Protein AF-A0A6C0IEP2-F1 (afdb_monomer)

Mean predicted aligned error: 17.41 Å

Secondary structure (DSSP, 8-state):
--TT---EEEEEEEETT--HHHHHHHHHHTTSEEEEEEEEEETTPPSSS-----SSEEEEEEEEEEE-SSHHHHHHHIIIIIS---EEE-SSSSS--EEEEE-SSPPPPP-S-HHHHHHHHHHHHHHHHHHHHHHHHHHHHHHHHHHHHHHHHHHHS-TTT-HHHHHHHHHHHH---S----TT--S--TTSSSPPPPHHHHHHHHHHHHHHHHHHHHHHHHHHHHHHHHTTTTTS-SS-------SSSHHHHHHHHHHHHHSSSS------------------------------------PPPGGGSS---

Organism: NCBI:txid1070528

Sequence (313 aa):
MNSNQQISFYIPRMSGKYDKKQVKAIFKHLNIGKVKRVDFTPINKKPGFIEIYDTQNKSAFVHMELLYPNDLTERIFQIVFLQTSGYKIYPENNNIYWLLLKNTYPIQDTLMNKHQIVENCRYLESVVQQQADTIKNLEEKVLGIQSVVYQLVGGLFCPNTQVGSYQVNSNVLFRTEPLLQIKNIPLNTSKWETSPTTRQGDSNENRINSLEFQMKSATKLLSVLSDLMGEKLEAEEDNYSVDLQSISDTEAEYLLEQDHYQNQYYNQDNETTYSSRTHSSMPSLIENYDEADSNSDSSLERRRISSELCGNE

Foldseek 3Di:
DPPPDWFKWKFQKDFLPDDFVLVQVLCVVVQFAGWPGKDKAAHPDDPDDDDDGPSGIIMIMTTGPDTGPDPVNVVCCCQAPVVQHWDWDDSDPPPDTTTIHGDPDDDDDDPDDPVRVVVVVVVVVVVVVVVVVVVVVVVVVVVVVLVVVLVVLPQQADCVQAVPVSVVVNCVVPVPDDDPPPVPDPPNNVCNPPGGQGPVRVVVVVVVVVVVVVVVVVVVVVVVVVVVVVVVVVVPPDDDDDDPDPPPPVVVVVVVVVVVVVPPPPDDDDDDDDDDDDDDDDDDDDDDDDDDDDDDDDDDDDDDDPVVPDDDD

Nearest PDB structures (foldseek):
  6hfw-assembly2_B  TM=3.785E-01  e=6.611E+00  Mycobacterium tuberculosis H37Rv
  4fdn-assembly1_A  TM=3.726E-01  e=7.032E+00  Mycobacterium tuberculosis

Radius of gyration: 44.56 Å; Cα contacts (8 Å, |Δi|>4): 221; chains: 1; bounding box: 106×52×122 Å

pLDDT: mean 74.35, std 21.29, range [34.47, 98.5]

Solvent-accessible surface area (backbone atoms only — not comparable to full-atom values): 19766 Å² total; per-residue (Å²): 127,80,92,78,72,81,52,39,36,27,28,74,58,38,59,46,85,63,48,68,66,53,55,39,48,41,36,44,72,72,52,38,26,48,57,68,48,66,49,77,43,70,63,93,65,73,92,84,80,87,90,80,75,67,67,62,42,24,20,39,38,40,32,44,70,45,72,39,98,44,72,66,31,50,51,47,45,46,40,17,69,73,65,68,34,74,43,78,44,62,84,50,98,76,87,50,62,38,48,38,29,58,44,89,76,73,79,73,85,74,90,64,52,74,66,58,51,51,51,52,48,53,51,51,52,50,51,53,49,53,50,50,55,49,51,51,53,51,52,52,50,50,52,52,50,52,51,53,50,49,52,50,53,58,50,39,32,27,74,90,56,28,47,65,64,47,50,53,53,48,37,71,74,66,63,60,75,87,70,78,74,71,85,77,67,75,88,69,59,88,51,63,86,50,77,80,42,28,56,65,46,53,54,46,50,54,49,49,54,51,50,52,52,52,48,55,51,49,52,53,52,50,52,56,52,48,54,63,52,51,70,62,48,78,79,63,79,77,89,79,93,73,91,87,82,78,78,74,64,68,64,60,57,63,60,57,59,59,61,59,66,71,67,69,81,80,78,80,89,72,88,80,92,75,91,76,93,75,90,77,91,72,85,79,89,76,88,80,85,89,88,84,89,81,91,82,84,91,80,91,80,84,80,83,64,84,81,79,75,69,79,86,129

Structure (mmCIF, N/CA/C/O backbone):
data_AF-A0A6C0IEP2-F1
#
_entry.id   AF-A0A6C0IEP2-F1
#
loop_
_atom_site.group_PDB
_atom_site.id
_atom_site.type_symbol
_atom_site.label_atom_id
_atom_site.label_alt_id
_atom_site.label_comp_id
_atom_site.label_asym_id
_atom_site.label_entity_id
_atom_site.label_seq_id
_atom_site.pdbx_PDB_ins_code
_atom_site.Cartn_x
_atom_site.Cartn_y
_atom_site.Cartn_z
_atom_site.occupancy
_atom_site.B_iso_or_equiv
_atom_site.auth_seq_id
_atom_site.auth_comp_id
_atom_site.auth_asym_id
_atom_site.auth_atom_id
_atom_site.pdbx_PDB_model_num
ATOM 1 N N . MET A 1 1 ? -9.795 20.238 24.352 1.00 48.97 1 MET A N 1
ATOM 2 C CA . MET A 1 1 ? -9.430 19.171 23.394 1.00 48.97 1 MET A CA 1
ATOM 3 C C . MET A 1 1 ? -10.260 19.376 22.139 1.00 48.97 1 MET A C 1
ATOM 5 O O . MET A 1 1 ? -11.461 19.557 22.284 1.00 48.97 1 MET A O 1
ATOM 9 N N . ASN A 1 2 ? -9.647 19.421 20.950 1.00 43.81 2 ASN A N 1
ATOM 10 C CA . ASN A 1 2 ? -10.389 19.560 19.691 1.00 43.81 2 ASN A CA 1
ATOM 11 C C . ASN A 1 2 ? -11.402 18.415 19.570 1.00 43.81 2 ASN A C 1
ATOM 13 O O . ASN A 1 2 ? -11.023 17.246 19.546 1.00 43.81 2 ASN A O 1
ATOM 17 N N . SER A 1 3 ? -12.683 18.760 19.508 1.00 56.12 3 SER A N 1
ATOM 18 C CA . SER A 1 3 ? -13.839 17.861 19.632 1.00 56.12 3 SER A CA 1
ATOM 19 C C . SER A 1 3 ? -13.986 16.828 18.505 1.00 56.12 3 SER A C 1
ATOM 21 O O . SER A 1 3 ? -14.890 16.002 18.563 1.00 56.12 3 SER A O 1
ATOM 23 N N . ASN A 1 4 ? -13.098 16.834 17.506 1.00 63.28 4 ASN A N 1
ATOM 24 C CA . ASN A 1 4 ? -13.234 16.022 16.294 1.00 63.28 4 ASN A CA 1
ATOM 25 C C . ASN A 1 4 ? -12.180 14.919 16.133 1.00 63.28 4 ASN A C 1
ATOM 27 O O . ASN A 1 4 ? -12.202 14.209 15.127 1.00 63.28 4 ASN A O 1
ATOM 31 N N . GLN A 1 5 ? -11.254 14.735 17.079 1.00 79.31 5 GLN A N 1
ATOM 32 C CA . GLN A 1 5 ? -10.278 13.654 16.945 1.00 79.31 5 GLN A CA 1
ATOM 33 C C . GLN A 1 5 ? -10.903 12.318 17.360 1.00 79.31 5 GLN A C 1
ATOM 35 O O . GLN A 1 5 ? -11.128 12.057 18.540 1.00 79.31 5 GLN A O 1
ATOM 40 N N . GLN A 1 6 ? -11.183 11.458 16.378 1.00 89.81 6 GLN A N 1
ATOM 41 C CA . GLN A 1 6 ? -11.666 10.104 16.637 1.00 89.81 6 GLN A CA 1
ATOM 42 C C . GLN A 1 6 ? -10.608 9.301 17.399 1.00 89.81 6 GLN A C 1
ATOM 44 O O . GLN A 1 6 ? -9.506 9.056 16.907 1.00 89.81 6 GLN A O 1
ATOM 49 N N . ILE A 1 7 ? -10.961 8.871 18.606 1.00 95.75 7 ILE A N 1
ATOM 50 C CA . ILE A 1 7 ? -10.096 8.058 19.457 1.00 95.75 7 ILE A CA 1
ATOM 51 C C . ILE A 1 7 ? -10.219 6.604 19.010 1.00 95.75 7 ILE A C 1
ATOM 53 O O . ILE A 1 7 ? -11.302 6.014 19.036 1.00 95.75 7 ILE A O 1
ATOM 57 N N . SER A 1 8 ? -9.099 6.012 18.600 1.00 97.50 8 SER A N 1
ATOM 58 C CA . SER A 1 8 ? -9.052 4.616 18.179 1.00 97.50 8 SER A CA 1
ATOM 59 C C . SER A 1 8 ? -7.807 3.913 18.708 1.00 97.50 8 SER A C 1
ATOM 61 O O . SER A 1 8 ? -6.695 4.443 18.644 1.00 97.50 8 SER A O 1
ATOM 63 N N . PHE A 1 9 ? -8.018 2.706 19.228 1.00 98.12 9 PHE A N 1
ATOM 64 C CA . PHE A 1 9 ? -6.974 1.813 19.709 1.00 98.12 9 PHE A CA 1
ATOM 65 C C . PHE A 1 9 ? -6.707 0.704 18.694 1.00 98.12 9 PHE A C 1
ATOM 67 O O . PHE A 1 9 ? -7.633 0.180 18.076 1.00 98.12 9 PHE A O 1
ATOM 74 N N . TYR A 1 10 ? -5.448 0.307 18.572 1.00 98.06 10 TYR A N 1
ATOM 75 C CA . TYR A 1 10 ? -5.011 -0.880 17.853 1.00 98.06 10 TYR A CA 1
ATOM 76 C C . TYR A 1 10 ? -4.568 -1.950 18.854 1.00 98.06 10 TYR A C 1
ATOM 78 O O . TYR A 1 10 ? -3.786 -1.671 19.762 1.00 98.06 10 TYR A O 1
ATOM 86 N N . ILE A 1 11 ? -5.075 -3.169 18.689 1.00 98.12 11 ILE A N 1
ATOM 87 C CA . ILE A 1 11 ? -4.713 -4.352 19.469 1.00 98.12 11 ILE A CA 1
ATOM 88 C C . ILE A 1 11 ? -4.029 -5.327 18.507 1.00 98.12 11 ILE A C 1
ATOM 90 O O . ILE A 1 11 ? -4.723 -5.974 17.718 1.00 98.12 11 ILE A O 1
ATOM 94 N N . PRO A 1 12 ? -2.689 -5.453 18.545 1.00 96.56 12 PRO A N 1
ATOM 95 C CA . PRO A 1 12 ? -1.949 -6.242 17.559 1.00 96.56 12 PRO A CA 1
ATOM 96 C C . PRO A 1 12 ? -2.275 -7.730 17.578 1.00 96.56 12 PRO A C 1
ATOM 98 O O . PRO A 1 12 ? -2.243 -8.386 16.543 1.00 96.56 12 PRO A O 1
ATOM 101 N N . ARG A 1 13 ? -2.550 -8.280 18.763 1.00 95.75 13 ARG A N 1
ATOM 102 C CA . ARG A 1 13 ? -2.782 -9.709 18.936 1.00 95.75 13 ARG A CA 1
ATOM 103 C C . ARG A 1 13 ? -3.878 -9.955 19.950 1.00 95.75 13 ARG A C 1
ATOM 105 O O . ARG A 1 13 ? -3.787 -9.536 21.099 1.00 95.75 13 ARG A O 1
ATOM 112 N N . MET A 1 14 ? -4.900 -10.662 19.501 1.00 95.56 14 MET A N 1
ATOM 113 C CA . MET A 1 14 ? -6.060 -11.045 20.278 1.00 95.56 14 MET A CA 1
ATOM 114 C C . MET A 1 14 ? -6.498 -12.446 19.846 1.00 95.56 14 MET A C 1
ATOM 116 O O . MET A 1 14 ? -6.375 -12.807 18.675 1.00 95.56 14 MET A O 1
ATOM 120 N N . SER A 1 15 ? -7.018 -13.241 20.781 1.00 94.94 15 SER A N 1
ATOM 121 C CA . SER A 1 15 ? -7.547 -14.565 20.448 1.00 94.94 15 SER A CA 1
ATOM 122 C C . SER A 1 15 ? -8.716 -14.462 19.463 1.00 94.94 15 SER A C 1
ATOM 124 O O . SER A 1 15 ? -9.584 -13.592 19.585 1.00 94.94 15 SER A O 1
ATOM 126 N N . GLY A 1 16 ? -8.781 -15.399 18.519 1.00 94.44 16 GLY A N 1
ATOM 127 C CA . GLY A 1 16 ? -9.883 -15.537 17.571 1.00 94.44 16 GLY A CA 1
ATOM 128 C C . GLY A 1 16 ? -11.248 -15.726 18.239 1.00 94.44 16 GLY A C 1
ATOM 129 O O . GLY A 1 16 ? -12.257 -15.349 17.641 1.00 94.44 16 GLY A O 1
ATOM 130 N N . LYS A 1 17 ? -11.263 -16.198 19.496 1.00 95.12 17 LYS A N 1
ATOM 131 C CA . LYS A 1 17 ? -12.462 -16.423 20.318 1.00 95.12 17 LYS A CA 1
ATOM 132 C C . LYS A 1 17 ? -13.256 -15.151 20.629 1.00 95.12 17 LYS A C 1
ATOM 134 O O . LYS A 1 17 ? -14.459 -15.251 20.831 1.00 95.12 17 LYS A O 1
ATOM 139 N N . TYR A 1 18 ? -12.611 -13.981 20.658 1.00 96.50 18 TYR A N 1
ATOM 140 C CA . TYR A 1 18 ? -13.280 -12.733 21.030 1.00 96.50 18 TYR A CA 1
ATOM 141 C C . TYR A 1 18 ? -14.120 -12.169 19.887 1.00 96.50 18 TYR A C 1
ATOM 143 O O . TYR A 1 18 ? -13.585 -11.813 18.837 1.00 96.50 18 TYR A O 1
ATOM 151 N N . ASP A 1 19 ? -15.427 -12.037 20.075 1.00 97.19 19 ASP A N 1
ATOM 152 C CA . ASP A 1 19 ? -16.304 -11.369 19.118 1.00 97.19 19 ASP A CA 1
ATOM 153 C C . ASP A 1 19 ? -16.377 -9.846 19.357 1.00 97.19 19 ASP A C 1
ATOM 155 O O . ASP A 1 19 ? -15.829 -9.291 20.316 1.00 97.19 19 ASP A O 1
ATOM 159 N N . LYS A 1 20 ? -17.061 -9.127 18.457 1.00 98.06 20 LYS A N 1
ATOM 160 C CA . LYS A 1 20 ? -17.213 -7.669 18.586 1.00 98.06 20 LYS A CA 1
ATOM 161 C C . LYS A 1 20 ? -17.961 -7.292 19.871 1.00 98.06 20 LYS A C 1
ATOM 163 O O . LYS A 1 20 ? -17.666 -6.250 20.447 1.00 98.06 20 LYS A O 1
ATOM 168 N N . LYS A 1 21 ? -18.932 -8.098 20.316 1.00 98.19 21 LYS A N 1
ATOM 169 C CA . LYS A 1 21 ? -19.766 -7.801 21.493 1.00 98.19 21 LYS A CA 1
ATOM 170 C C . LYS A 1 21 ? -18.959 -7.931 22.784 1.00 98.19 21 LYS A C 1
ATOM 172 O O . LYS A 1 21 ? -19.062 -7.060 23.642 1.00 98.19 21 LYS A O 1
ATOM 177 N N . GLN A 1 22 ? -18.118 -8.953 22.884 1.00 97.88 22 GLN A N 1
ATOM 178 C CA . GLN A 1 22 ? -17.223 -9.209 24.006 1.00 97.88 22 GLN A CA 1
ATOM 179 C C . GLN A 1 22 ? -16.188 -8.099 24.151 1.00 97.88 22 GLN A C 1
ATOM 181 O O . GLN A 1 22 ? -16.041 -7.566 25.245 1.00 97.88 22 GLN A O 1
ATOM 186 N N . VAL A 1 23 ? -15.542 -7.666 23.060 1.00 98.12 23 VAL A N 1
ATOM 187 C CA . VAL A 1 23 ? -14.603 -6.527 23.113 1.00 98.12 23 VAL A CA 1
ATOM 188 C C . VAL A 1 23 ? -15.305 -5.269 23.639 1.00 98.12 23 VAL A C 1
ATOM 190 O O . VAL A 1 23 ? -14.790 -4.607 24.537 1.00 98.12 23 VAL A O 1
ATOM 193 N N . LYS A 1 24 ? -16.519 -4.966 23.154 1.00 98.50 24 LYS A N 1
ATOM 194 C CA . LYS A 1 24 ? -17.321 -3.842 23.670 1.00 98.50 24 LYS A CA 1
ATOM 195 C C . LYS A 1 24 ? -17.648 -3.996 25.160 1.00 98.50 24 LYS A C 1
ATOM 197 O O . LYS A 1 24 ? -17.550 -3.024 25.906 1.00 98.50 24 LYS A O 1
ATOM 202 N N . ALA A 1 25 ? -18.039 -5.197 25.587 1.00 98.19 25 ALA A N 1
ATOM 203 C CA . ALA A 1 25 ? -18.371 -5.490 26.977 1.00 98.19 25 ALA A CA 1
ATOM 204 C C . ALA A 1 25 ? -17.152 -5.343 27.899 1.00 98.19 25 ALA A C 1
ATOM 206 O O . ALA A 1 25 ? -17.283 -4.752 28.964 1.00 98.19 25 ALA A O 1
ATOM 207 N N . ILE A 1 26 ? -15.973 -5.793 27.464 1.00 97.94 26 ILE A N 1
ATOM 208 C CA . ILE A 1 26 ? -14.712 -5.687 28.210 1.00 97.94 26 ILE A CA 1
ATOM 209 C C . ILE A 1 26 ? -14.310 -4.223 28.400 1.00 97.94 26 ILE A C 1
ATOM 211 O O . ILE A 1 26 ? -14.064 -3.805 29.526 1.00 97.94 26 ILE A O 1
ATOM 215 N N . PHE A 1 27 ? -14.312 -3.410 27.337 1.00 98.38 27 PHE A N 1
ATOM 216 C CA . PHE A 1 27 ? -13.995 -1.977 27.453 1.00 98.38 27 PHE A CA 1
ATOM 217 C C . PHE A 1 27 ? -14.969 -1.234 28.378 1.00 98.38 27 PHE A C 1
ATOM 219 O O . PHE A 1 27 ? -14.554 -0.344 29.122 1.00 98.38 27 PHE A O 1
ATOM 226 N N . LYS A 1 28 ? -16.252 -1.621 28.361 1.00 98.06 28 LYS A N 1
ATOM 227 C CA . LYS A 1 28 ? -17.262 -1.084 29.277 1.00 98.06 28 LYS A CA 1
ATOM 228 C C . LYS A 1 28 ? -17.029 -1.549 30.719 1.00 98.06 28 LYS A C 1
ATOM 230 O O . LYS A 1 28 ? -17.100 -0.730 31.623 1.00 98.06 28 LYS A O 1
ATOM 235 N N . HIS A 1 29 ? -16.748 -2.835 30.932 1.00 97.69 29 HIS A N 1
ATOM 236 C CA . HIS A 1 29 ? -16.537 -3.436 32.253 1.00 97.69 29 HIS A CA 1
ATOM 237 C C . HIS A 1 29 ? -15.281 -2.898 32.948 1.00 97.69 29 HIS A C 1
ATOM 239 O O . HIS A 1 29 ? -15.318 -2.605 34.137 1.00 97.69 29 HIS A O 1
ATOM 245 N N . LEU A 1 30 ? -14.201 -2.684 32.193 1.00 97.38 30 LEU A N 1
ATOM 246 C CA . LEU A 1 30 ? -12.969 -2.053 32.677 1.00 97.38 30 LEU A CA 1
ATOM 247 C C . LEU A 1 30 ? -13.110 -0.535 32.889 1.00 97.38 30 LEU A C 1
ATOM 249 O O . LEU A 1 30 ? -12.121 0.131 33.179 1.00 97.38 30 LEU A O 1
ATOM 253 N N . ASN A 1 31 ? -14.312 0.026 32.714 1.00 97.56 31 ASN A N 1
ATOM 254 C CA . ASN A 1 31 ? -14.587 1.457 32.783 1.00 97.56 31 ASN A CA 1
ATOM 255 C C . ASN A 1 31 ? -13.687 2.306 31.865 1.00 97.56 31 ASN A C 1
ATOM 257 O O . ASN A 1 31 ? -13.418 3.455 32.181 1.00 97.56 31 ASN A O 1
ATOM 261 N N . ILE A 1 32 ? -13.260 1.803 30.704 1.00 98.12 32 ILE A N 1
ATOM 262 C CA . ILE A 1 32 ? -12.418 2.580 29.774 1.00 98.12 32 ILE A CA 1
ATOM 263 C C . ILE A 1 32 ? -13.277 3.528 28.922 1.00 98.12 32 ILE A C 1
ATOM 265 O O . ILE A 1 32 ? -12.944 4.691 28.701 1.00 98.12 32 ILE A O 1
ATOM 269 N N . GLY A 1 33 ? -14.407 3.039 28.406 1.00 97.69 33 GLY A N 1
ATOM 270 C CA . GLY A 1 33 ? -15.294 3.853 27.576 1.00 97.69 33 GLY A CA 1
ATOM 271 C C . GLY A 1 33 ? -16.335 3.055 26.799 1.00 97.69 33 GLY A C 1
ATOM 272 O O . GLY A 1 33 ? -16.423 1.829 26.896 1.00 97.69 33 GLY A O 1
ATOM 273 N N . LYS A 1 34 ? -17.119 3.766 25.983 1.00 97.94 34 LYS A N 1
ATOM 274 C CA . LYS A 1 34 ? -18.111 3.178 25.076 1.00 97.94 34 LYS A CA 1
ATOM 275 C C . LYS A 1 34 ? -17.490 2.995 23.695 1.00 97.94 34 LYS A C 1
ATOM 277 O O . LYS A 1 34 ? -17.014 3.947 23.084 1.00 97.94 34 LYS A O 1
ATOM 282 N N . VAL A 1 35 ? -17.512 1.768 23.187 1.00 98.00 35 VAL A N 1
ATOM 283 C CA . VAL A 1 35 ? -16.939 1.413 21.881 1.00 98.00 35 VAL A CA 1
ATOM 284 C C . VAL A 1 35 ? -18.003 1.517 20.779 1.00 98.00 35 VAL A C 1
ATOM 286 O O . VAL A 1 35 ? -19.003 0.789 20.798 1.00 98.00 35 VAL A O 1
ATOM 289 N N . LYS A 1 36 ? -17.747 2.360 19.771 1.00 96.81 36 LYS A N 1
ATOM 290 C CA . LYS A 1 36 ? -18.602 2.549 18.588 1.00 96.81 36 LYS A CA 1
ATOM 291 C C . LYS A 1 36 ? -18.544 1.327 17.672 1.00 96.81 36 LYS A C 1
ATOM 293 O O . LYS A 1 36 ? -19.558 0.666 17.426 1.00 96.81 36 LYS A O 1
ATOM 298 N N . ARG A 1 37 ? -17.337 0.968 17.225 1.00 96.50 37 ARG A N 1
ATOM 299 C CA . ARG A 1 37 ? -17.079 -0.108 16.255 1.00 96.50 37 ARG A CA 1
ATOM 300 C C . ARG A 1 37 ? -15.805 -0.871 16.609 1.00 96.50 37 ARG A C 1
ATOM 302 O O . ARG A 1 37 ? -14.889 -0.317 17.207 1.00 96.50 37 ARG A O 1
ATOM 309 N N . VAL A 1 38 ? -15.783 -2.150 16.242 1.00 97.44 38 VAL A N 1
ATOM 310 C CA . VAL A 1 38 ? -14.597 -3.008 16.311 1.00 97.44 38 VAL A CA 1
ATOM 311 C C . VAL A 1 38 ? -14.392 -3.640 14.942 1.00 97.44 38 VAL A C 1
ATOM 313 O O . VAL A 1 38 ? -15.307 -4.299 14.429 1.00 97.44 38 VAL A O 1
ATOM 316 N N . ASP A 1 39 ? -13.203 -3.456 14.384 1.00 96.06 39 ASP A N 1
ATOM 317 C CA . ASP A 1 39 ? -12.804 -4.011 13.094 1.00 96.06 39 ASP A CA 1
ATOM 318 C C . ASP A 1 39 ? -11.678 -5.014 13.314 1.00 96.06 39 ASP A C 1
ATOM 320 O O . ASP A 1 39 ? -10.637 -4.683 13.877 1.00 96.06 39 ASP A O 1
ATOM 324 N N . PHE A 1 40 ? -11.912 -6.266 12.928 1.00 95.31 40 PHE A N 1
ATOM 325 C CA . PHE A 1 40 ? -10.920 -7.326 13.066 1.00 95.31 40 PHE A CA 1
ATOM 326 C C . PHE A 1 40 ? -10.150 -7.490 11.768 1.00 95.31 40 PHE A C 1
ATOM 328 O O . PHE A 1 40 ? -10.748 -7.514 10.694 1.00 95.31 40 PHE A O 1
ATOM 335 N N . THR A 1 41 ? -8.842 -7.673 11.885 1.00 92.38 41 THR A N 1
ATOM 336 C CA . THR A 1 41 ? -7.970 -8.009 10.763 1.00 92.38 41 THR A CA 1
ATOM 337 C C . THR A 1 41 ? -7.173 -9.270 11.094 1.00 92.38 41 THR A C 1
ATOM 339 O O . THR A 1 41 ? -6.764 -9.460 12.240 1.00 92.38 41 THR A O 1
ATOM 342 N N . PRO A 1 42 ? -6.980 -10.189 10.140 1.00 90.31 42 PRO A N 1
ATOM 343 C CA . PRO A 1 42 ? -6.115 -11.344 10.352 1.00 90.31 42 PRO A CA 1
ATOM 344 C C . PRO A 1 42 ? -4.648 -10.898 10.461 1.00 90.31 42 PRO A C 1
ATOM 346 O O . PRO A 1 42 ? -4.211 -10.004 9.737 1.00 90.31 42 PRO A O 1
ATOM 349 N N . ILE A 1 43 ? -3.881 -11.537 11.345 1.00 85.94 43 ILE A N 1
ATOM 350 C CA . ILE A 1 43 ? -2.448 -11.252 11.524 1.00 85.94 43 ILE A CA 1
ATOM 351 C C . ILE A 1 43 ? -1.657 -11.942 10.396 1.00 85.94 43 ILE A C 1
ATOM 353 O O . ILE A 1 43 ? -2.033 -13.026 9.955 1.00 85.94 43 ILE A O 1
ATOM 357 N N . ASN A 1 44 ? -0.560 -11.328 9.937 1.00 73.50 44 ASN A N 1
ATOM 358 C CA . ASN A 1 44 ? 0.371 -11.853 8.918 1.00 73.50 44 ASN A CA 1
ATOM 359 C C . ASN A 1 44 ? -0.151 -11.941 7.473 1.00 73.50 44 ASN A C 1
ATOM 361 O O . ASN A 1 44 ? 0.442 -12.649 6.659 1.00 73.50 44 ASN A O 1
ATOM 365 N N . LYS A 1 45 ? -1.213 -11.215 7.105 1.00 66.06 45 LYS A N 1
ATOM 366 C CA . LYS A 1 45 ? -1.662 -11.184 5.705 1.00 66.06 45 LYS A CA 1
ATOM 367 C C . LYS A 1 45 ? -1.080 -9.989 4.958 1.00 66.06 45 LYS A C 1
ATOM 369 O O . LYS A 1 45 ? -1.298 -8.843 5.345 1.00 66.06 45 LYS A O 1
ATOM 374 N N . LYS A 1 46 ? -0.375 -10.268 3.856 1.00 61.94 46 LYS A N 1
ATOM 375 C CA . LYS A 1 46 ? -0.148 -9.261 2.815 1.00 61.94 46 LYS A CA 1
ATOM 376 C C . LYS A 1 46 ? -1.517 -8.893 2.216 1.00 61.94 46 LYS A C 1
ATOM 378 O O . LYS A 1 46 ? -2.312 -9.806 1.978 1.00 61.94 46 LYS A O 1
ATOM 383 N N . PRO A 1 47 ? -1.822 -7.602 2.001 1.00 55.47 47 PRO A N 1
ATOM 384 C CA . PRO A 1 47 ? -3.024 -7.211 1.268 1.00 55.47 47 PRO A CA 1
ATOM 385 C C . PRO A 1 47 ? -2.960 -7.846 -0.128 1.00 55.47 47 PRO A C 1
ATOM 387 O O . PRO A 1 47 ? -1.933 -7.727 -0.794 1.00 55.47 47 PRO A O 1
ATOM 390 N N . GLY A 1 48 ? -3.986 -8.596 -0.543 1.00 52.91 48 GLY A N 1
ATOM 391 C CA . GLY A 1 48 ? -3.897 -9.332 -1.806 1.00 52.91 48 GLY A CA 1
ATOM 392 C C . GLY A 1 48 ? -4.935 -10.425 -2.009 1.00 52.91 48 GLY A C 1
ATOM 393 O O . GLY A 1 48 ? -5.983 -10.146 -2.562 1.00 52.91 48 GLY A O 1
ATOM 394 N N . PHE A 1 49 ? -4.653 -11.679 -1.654 1.00 45.09 49 PHE A N 1
ATOM 395 C CA . PHE A 1 49 ? -5.414 -12.812 -2.196 1.00 45.09 49 PHE A CA 1
ATOM 396 C C . PHE A 1 49 ? -5.458 -14.040 -1.262 1.00 45.09 49 PHE A C 1
ATOM 398 O O . PHE A 1 49 ? -4.470 -14.370 -0.614 1.00 45.09 49 PHE A O 1
ATOM 405 N N . ILE A 1 50 ? -6.636 -14.679 -1.270 1.00 51.06 50 ILE A N 1
ATOM 406 C CA . ILE A 1 50 ? -7.056 -16.058 -0.930 1.00 51.06 50 ILE A CA 1
ATOM 407 C C . ILE A 1 50 ? -6.710 -16.636 0.461 1.00 51.06 50 ILE A C 1
ATOM 409 O O . ILE A 1 50 ? -5.636 -16.510 1.039 1.00 51.06 50 ILE A O 1
ATOM 413 N N . GLU A 1 51 ? -7.736 -17.262 1.027 1.00 55.91 51 GLU A N 1
ATOM 414 C CA . GLU A 1 51 ? -7.974 -17.500 2.437 1.00 55.91 51 GLU A CA 1
ATOM 415 C C . GLU A 1 51 ? -7.411 -18.831 2.952 1.00 55.91 51 GLU A C 1
ATOM 417 O O . GLU A 1 51 ? -8.043 -19.876 2.842 1.00 55.91 51 GLU A O 1
ATOM 422 N N . ILE A 1 52 ? -6.287 -18.774 3.666 1.00 59.94 52 ILE A N 1
ATOM 423 C CA . ILE A 1 52 ? -6.101 -19.638 4.838 1.00 59.94 52 ILE A CA 1
ATOM 424 C C . ILE A 1 52 ? -6.029 -18.706 6.044 1.00 59.94 52 ILE A C 1
ATOM 426 O O . ILE A 1 52 ? -5.206 -17.789 6.111 1.00 59.94 52 ILE A O 1
ATOM 430 N N . TYR A 1 53 ? -7.008 -18.817 6.933 1.00 64.12 53 TYR A N 1
ATOM 431 C CA . TYR A 1 53 ? -7.093 -17.984 8.125 1.00 64.12 53 TYR A CA 1
ATOM 432 C C . TYR A 1 53 ? -6.375 -18.686 9.270 1.00 64.12 53 TYR A C 1
ATOM 434 O O . TYR A 1 53 ? -6.742 -19.807 9.617 1.00 64.12 53 TYR A O 1
ATOM 442 N N . ASP A 1 54 ? -5.410 -18.012 9.901 1.00 68.88 54 ASP A N 1
ATOM 443 C CA . ASP A 1 54 ? -5.077 -18.354 11.282 1.00 68.88 54 ASP A CA 1
ATOM 444 C C . ASP A 1 54 ? -6.299 -17.982 12.132 1.00 68.88 54 ASP A C 1
ATOM 446 O O . ASP A 1 54 ? -6.525 -16.819 12.470 1.00 68.88 54 ASP A O 1
ATOM 450 N N . THR A 1 55 ? -7.157 -18.964 12.406 1.00 79.12 55 THR A N 1
ATOM 451 C CA . THR A 1 55 ? -8.359 -18.769 13.224 1.00 79.12 55 THR A CA 1
ATOM 452 C C . THR A 1 55 ? -8.012 -18.523 14.691 1.00 79.12 55 THR A C 1
ATOM 454 O O . THR A 1 55 ? -8.885 -18.119 15.461 1.00 79.12 55 THR A O 1
ATOM 457 N N . GLN A 1 56 ? -6.756 -18.733 15.104 1.00 89.44 56 GLN A N 1
ATOM 458 C CA . GLN A 1 56 ? -6.359 -18.629 16.502 1.00 89.44 56 GLN A CA 1
ATOM 459 C C . GLN A 1 56 ? -6.103 -17.189 16.929 1.00 89.44 56 GLN A C 1
ATOM 461 O O . GLN A 1 56 ? -6.412 -16.844 18.073 1.00 89.44 56 GLN A O 1
ATOM 466 N N . ASN A 1 57 ? -5.571 -16.345 16.039 1.00 91.81 57 ASN A N 1
ATOM 467 C CA . ASN A 1 57 ? -5.183 -14.976 16.367 1.00 91.81 57 ASN A CA 1
ATOM 468 C C . ASN A 1 57 ? -5.665 -13.958 15.329 1.00 91.81 57 ASN A C 1
ATOM 470 O O . ASN A 1 57 ? -5.578 -14.164 14.122 1.00 91.81 57 ASN A O 1
ATOM 474 N N . LYS A 1 58 ? -6.111 -12.803 15.814 1.00 94.69 58 LYS A N 1
ATOM 475 C CA . LYS A 1 58 ? -6.487 -11.646 14.998 1.00 94.69 58 LYS A CA 1
ATOM 476 C C . LYS A 1 58 ? -6.048 -10.351 15.667 1.00 94.69 58 LYS A C 1
ATOM 478 O O . LYS A 1 58 ? -5.908 -10.301 16.888 1.00 94.69 58 LYS A O 1
ATOM 483 N N . SER A 1 59 ? -5.842 -9.311 14.879 1.00 95.56 59 SER A N 1
ATOM 484 C CA . SER A 1 59 ? -5.721 -7.941 15.364 1.00 95.56 59 SER A CA 1
ATOM 485 C C . SER A 1 59 ? -7.091 -7.269 15.404 1.00 95.56 59 SER A C 1
ATOM 487 O O . SER A 1 59 ? -8.034 -7.693 14.728 1.00 95.56 59 SER A O 1
ATOM 489 N N . ALA A 1 60 ? -7.218 -6.224 16.217 1.00 97.25 60 ALA A N 1
ATOM 490 C CA . ALA A 1 60 ? -8.443 -5.445 16.327 1.00 97.25 60 ALA A CA 1
ATOM 491 C C . ALA A 1 60 ? -8.160 -3.943 16.298 1.00 97.25 60 ALA A C 1
ATOM 493 O O . ALA A 1 60 ? -7.236 -3.466 16.951 1.00 97.25 60 ALA A O 1
ATOM 494 N N . PHE A 1 61 ? -9.012 -3.199 15.604 1.00 97.50 61 PHE A N 1
ATOM 495 C CA . PHE A 1 61 ? -9.110 -1.749 15.687 1.00 97.50 61 PHE A CA 1
ATOM 496 C C . PHE A 1 61 ? -10.391 -1.403 16.437 1.00 97.50 61 PHE A C 1
ATOM 498 O O . PHE A 1 61 ? -11.494 -1.771 16.028 1.00 97.50 61 PHE A O 1
ATOM 505 N N . VAL A 1 62 ? -10.243 -0.744 17.580 1.00 98.00 62 VAL A N 1
ATOM 506 C CA . VAL A 1 62 ? -11.341 -0.395 18.480 1.00 98.00 62 VAL A CA 1
ATOM 507 C C . VAL A 1 62 ? -11.580 1.101 18.356 1.00 98.00 62 VAL A C 1
ATOM 509 O O . VAL A 1 62 ? -10.733 1.906 18.735 1.00 98.00 62 VAL A O 1
ATOM 512 N N . HIS A 1 63 ? -12.720 1.480 17.790 1.00 97.50 63 HIS A N 1
ATOM 513 C CA . HIS A 1 63 ? -13.114 2.873 17.596 1.00 97.50 63 HIS A CA 1
ATOM 514 C C . HIS A 1 63 ? -14.016 3.299 18.754 1.00 97.50 63 HIS A C 1
ATOM 516 O O . HIS A 1 63 ? -15.100 2.735 18.940 1.00 97.50 63 HIS A O 1
ATOM 522 N N . MET A 1 64 ? -13.568 4.273 19.544 1.00 97.38 64 MET A N 1
ATOM 523 C CA . MET A 1 64 ? -14.289 4.748 20.723 1.00 97.38 64 MET A CA 1
ATOM 524 C C . MET A 1 64 ? -15.368 5.756 20.319 1.00 97.38 64 MET A C 1
ATOM 526 O O . MET A 1 64 ? -15.134 6.635 19.496 1.00 97.38 64 MET A O 1
ATOM 530 N N . GLU A 1 65 ? -16.557 5.623 20.905 1.00 95.81 65 GLU A N 1
ATOM 531 C CA . GLU A 1 65 ? -17.613 6.640 20.847 1.00 95.81 65 GLU A CA 1
ATOM 532 C C . GLU A 1 65 ? -17.346 7.732 21.885 1.00 95.81 65 GLU A C 1
ATOM 534 O O . GLU A 1 65 ? -17.426 8.915 21.580 1.00 95.81 65 GLU A O 1
ATOM 539 N N . LEU A 1 66 ? -16.990 7.320 23.106 1.00 96.00 66 LEU A N 1
ATOM 540 C CA . LEU A 1 66 ? -16.579 8.203 24.193 1.00 96.00 66 LEU A CA 1
ATOM 541 C C . LEU A 1 66 ? -15.662 7.452 25.166 1.00 96.00 66 LEU A C 1
ATOM 543 O O . LEU A 1 66 ? -15.791 6.236 25.342 1.00 96.00 66 LEU A O 1
ATOM 547 N N . LEU A 1 67 ? -14.758 8.187 25.806 1.00 97.19 67 LEU A N 1
ATOM 548 C CA . LEU A 1 67 ? -13.948 7.720 26.932 1.00 97.19 67 LEU A CA 1
ATOM 549 C C . LEU A 1 67 ? -14.635 8.100 28.247 1.00 97.19 67 LEU A C 1
ATOM 551 O O . LEU A 1 67 ? -15.227 9.176 28.336 1.00 97.19 67 LEU A O 1
ATOM 555 N N . TYR A 1 68 ? -14.584 7.229 29.255 1.00 97.69 68 TYR A N 1
ATOM 556 C CA . TYR A 1 68 ? -15.141 7.560 30.568 1.00 97.69 68 TYR A CA 1
ATOM 557 C C . TYR A 1 68 ? -14.158 8.428 31.376 1.00 97.69 68 TYR A C 1
ATOM 559 O O . TYR A 1 68 ? -12.953 8.183 31.326 1.00 97.69 68 TYR A O 1
ATOM 567 N N . PRO A 1 69 ? -14.637 9.439 32.127 1.00 96.75 69 PRO A N 1
ATOM 568 C CA . PRO A 1 69 ? -13.774 10.320 32.909 1.00 96.75 69 PRO A CA 1
ATOM 569 C C . PRO A 1 69 ? -13.344 9.632 34.214 1.00 96.75 69 PRO A C 1
ATOM 571 O O . PRO A 1 69 ? -14.001 9.764 35.242 1.00 96.75 69 PRO A O 1
ATOM 574 N N . ASN A 1 70 ? -12.265 8.852 34.166 1.00 97.25 70 ASN A N 1
ATOM 575 C CA . ASN A 1 70 ? -11.635 8.257 35.347 1.00 97.25 70 ASN A CA 1
ATOM 576 C C . ASN A 1 70 ? -10.112 8.153 35.191 1.00 97.25 70 ASN A C 1
ATOM 578 O O . ASN A 1 70 ? -9.593 8.143 34.072 1.00 97.25 70 ASN A O 1
ATOM 582 N N . ASP A 1 71 ? -9.420 8.008 36.322 1.00 97.94 71 ASP A N 1
ATOM 583 C CA . ASP A 1 71 ? -7.954 7.997 36.406 1.00 97.94 71 ASP A CA 1
ATOM 584 C C . ASP A 1 71 ? -7.312 6.917 35.525 1.00 97.94 71 ASP A C 1
ATOM 586 O O . ASP A 1 71 ? -6.265 7.130 34.910 1.00 97.94 71 ASP A O 1
ATOM 590 N N . LEU A 1 72 ? -7.949 5.742 35.427 1.00 97.31 72 LEU A N 1
ATOM 591 C CA . LEU A 1 72 ? -7.465 4.649 34.585 1.00 97.31 72 LEU A CA 1
ATOM 592 C C . LEU A 1 72 ? -7.472 5.054 33.108 1.00 97.31 72 LEU A C 1
ATOM 594 O O . LEU A 1 72 ? -6.482 4.859 32.404 1.00 97.31 72 LEU A O 1
ATOM 598 N N . THR A 1 73 ? -8.581 5.621 32.642 1.00 97.62 73 THR A N 1
ATOM 599 C CA . THR A 1 73 ? -8.761 6.035 31.250 1.00 97.62 73 THR A CA 1
ATOM 600 C C . THR A 1 73 ? -7.851 7.201 30.897 1.00 97.62 73 THR A C 1
ATOM 602 O O . THR A 1 73 ? -7.249 7.192 29.824 1.00 97.62 73 THR A O 1
ATOM 605 N N . GLU A 1 74 ? -7.683 8.164 31.805 1.00 97.56 74 GLU A N 1
ATOM 606 C CA . GLU A 1 74 ? -6.731 9.261 31.630 1.00 97.56 74 GLU A CA 1
ATOM 607 C C . GLU A 1 74 ? -5.297 8.735 31.516 1.00 97.56 74 GLU A C 1
ATOM 609 O O . GLU A 1 74 ? -4.571 9.099 30.589 1.00 97.56 74 GLU A O 1
ATOM 614 N N . ARG A 1 75 ? -4.907 7.791 32.378 1.00 98.06 75 ARG A N 1
ATOM 615 C CA . ARG A 1 75 ? -3.589 7.152 32.317 1.00 98.06 75 ARG A CA 1
ATOM 616 C C . ARG A 1 75 ? -3.374 6.385 31.013 1.00 98.06 75 ARG A C 1
ATOM 618 O O . ARG A 1 75 ? -2.307 6.503 30.408 1.00 98.06 75 ARG A O 1
ATOM 625 N N . ILE A 1 76 ? -4.371 5.619 30.561 1.00 98.00 76 ILE A N 1
ATOM 626 C CA . ILE A 1 76 ? -4.335 4.944 29.254 1.00 98.00 76 ILE A CA 1
ATOM 627 C C . ILE A 1 76 ? -4.159 5.984 28.147 1.00 98.00 76 ILE A C 1
ATOM 629 O O . ILE A 1 76 ? -3.321 5.803 27.266 1.00 98.00 76 ILE A O 1
ATOM 633 N N . PHE A 1 77 ? -4.915 7.082 28.195 1.00 97.44 77 PHE A N 1
ATOM 634 C CA . PHE A 1 77 ? -4.860 8.123 27.179 1.00 97.44 77 PHE A CA 1
ATOM 635 C C . PHE A 1 77 ? -3.477 8.782 27.107 1.00 97.44 77 PHE A C 1
ATOM 637 O O . PHE A 1 77 ? -2.909 8.898 26.021 1.00 97.44 77 PHE A O 1
ATOM 644 N N . GLN A 1 78 ? -2.904 9.152 28.254 1.00 97.56 78 GLN A N 1
ATOM 645 C CA . GLN A 1 78 ? -1.570 9.745 28.329 1.00 97.56 78 GLN A CA 1
ATOM 646 C C . GLN A 1 78 ? -0.498 8.797 27.766 1.00 97.56 78 GLN A C 1
ATOM 648 O O . GLN A 1 78 ? 0.289 9.200 26.910 1.00 97.56 78 GLN A O 1
ATOM 653 N N . ILE A 1 79 ? -0.498 7.525 28.176 1.00 98.12 79 ILE A N 1
ATOM 654 C CA . ILE A 1 79 ? 0.502 6.544 27.725 1.00 98.12 79 ILE A CA 1
ATOM 655 C C . ILE A 1 79 ? 0.351 6.250 26.226 1.00 98.12 79 ILE A C 1
ATOM 657 O O . ILE A 1 79 ? 1.328 6.273 25.478 1.00 98.12 79 ILE A O 1
ATOM 661 N N . VAL A 1 80 ? -0.876 6.007 25.763 1.00 97.69 80 VAL A N 1
ATOM 662 C CA . VAL A 1 80 ? -1.119 5.554 24.389 1.00 97.69 80 VAL A CA 1
ATOM 663 C C . VAL A 1 80 ? -1.047 6.696 23.381 1.00 97.69 80 VAL A C 1
ATOM 665 O O . VAL A 1 80 ? -0.424 6.547 22.330 1.00 97.69 80 VAL A O 1
ATOM 668 N N . PHE A 1 81 ? -1.668 7.841 23.666 1.00 96.12 81 PHE A N 1
ATOM 669 C CA . PHE A 1 81 ? -1.809 8.915 22.681 1.00 96.12 81 PHE A CA 1
ATOM 670 C C . PHE A 1 81 ? -0.756 10.011 22.799 1.00 96.12 81 PHE A C 1
ATOM 672 O O . PHE A 1 81 ? -0.365 10.538 21.755 1.00 96.12 81 PHE A O 1
ATOM 679 N N . LEU A 1 82 ? -0.301 10.342 24.016 1.00 95.88 82 LEU A N 1
ATOM 680 C CA . LEU A 1 82 ? 0.699 11.397 24.233 1.00 95.88 82 LEU A CA 1
ATOM 681 C C . LEU A 1 82 ? 2.124 10.839 24.212 1.00 95.88 82 LEU A C 1
ATOM 683 O O . LEU A 1 82 ? 2.984 11.397 23.544 1.00 95.88 82 LEU A O 1
ATOM 687 N N . GLN A 1 83 ? 2.363 9.715 24.893 1.00 96.94 83 GLN A N 1
ATOM 688 C CA . GLN A 1 83 ? 3.682 9.067 24.941 1.00 96.94 83 GLN A CA 1
ATOM 689 C C . GLN A 1 83 ? 3.897 8.050 23.812 1.00 96.94 83 GLN A C 1
ATOM 691 O O . GLN A 1 83 ? 4.985 7.489 23.687 1.00 96.94 83 GLN A O 1
ATOM 696 N N . THR A 1 84 ? 2.872 7.774 22.996 1.00 95.25 84 THR A N 1
ATOM 697 C CA . THR A 1 84 ? 2.922 6.800 21.886 1.00 95.25 84 THR A CA 1
ATOM 698 C C . THR A 1 84 ? 3.394 5.400 22.302 1.00 95.25 84 THR A C 1
ATOM 700 O O . THR A 1 84 ? 3.976 4.663 21.512 1.00 95.25 84 THR A O 1
ATOM 703 N N . SER A 1 85 ? 3.136 5.024 23.554 1.00 97.44 85 SER A N 1
ATOM 704 C CA . SER A 1 85 ? 3.568 3.765 24.160 1.00 97.44 85 SER A CA 1
ATOM 705 C C . SER A 1 85 ? 2.398 2.795 24.330 1.00 97.44 85 SER A C 1
ATOM 707 O O . SER A 1 85 ? 1.233 3.185 24.330 1.00 97.44 85 SER A O 1
ATOM 709 N N . GLY A 1 86 ? 2.686 1.501 24.467 1.00 97.69 86 GLY A N 1
ATOM 710 C CA . GLY A 1 86 ? 1.639 0.495 24.640 1.00 97.69 86 GLY A CA 1
ATOM 711 C C . GLY A 1 86 ? 1.164 0.348 26.081 1.00 97.69 86 GLY A C 1
ATOM 712 O O . GLY A 1 86 ? 1.978 0.253 26.997 1.00 97.69 86 GLY A O 1
ATOM 713 N N . TYR A 1 87 ? -0.153 0.258 26.280 1.00 98.38 87 TYR A N 1
ATOM 714 C CA . TYR A 1 87 ? -0.757 -0.000 27.590 1.00 98.38 87 TYR A CA 1
ATOM 715 C C . TYR A 1 87 ? -1.333 -1.416 27.663 1.00 98.38 87 TYR A C 1
ATOM 717 O O . TYR A 1 87 ? -2.114 -1.815 26.802 1.00 98.38 87 TYR A O 1
ATOM 725 N N . LYS A 1 88 ? -0.965 -2.193 28.687 1.00 98.00 88 LYS A N 1
ATOM 726 C CA . LYS A 1 88 ? -1.475 -3.561 28.872 1.00 98.00 88 LYS A CA 1
ATOM 727 C C . LYS A 1 88 ? -2.780 -3.545 29.667 1.00 98.00 88 LYS A C 1
ATOM 729 O O . LYS A 1 88 ? -2.805 -3.031 30.780 1.00 98.00 88 LYS A O 1
ATOM 734 N N . ILE A 1 89 ? -3.829 -4.161 29.129 1.00 97.56 89 ILE A N 1
ATOM 735 C CA . ILE A 1 89 ? -5.075 -4.454 29.855 1.00 97.56 89 ILE A CA 1
ATOM 736 C C . ILE A 1 89 ? -5.299 -5.962 29.939 1.00 97.56 89 ILE A C 1
ATOM 738 O O . ILE A 1 89 ? -4.846 -6.695 29.064 1.00 97.56 89 ILE A O 1
ATOM 742 N N . TYR A 1 90 ? -6.019 -6.423 30.957 1.00 97.00 90 TYR A N 1
ATOM 743 C CA . TYR A 1 90 ? -6.324 -7.839 31.167 1.00 97.00 90 TYR A CA 1
ATOM 744 C C . TYR A 1 90 ? -7.837 -8.046 31.014 1.00 97.00 90 TYR A C 1
ATOM 746 O O . TYR A 1 90 ? -8.583 -7.673 31.917 1.00 97.00 90 TYR A O 1
ATOM 754 N N . PRO A 1 91 ? -8.322 -8.557 29.864 1.00 94.81 91 PRO A N 1
ATOM 755 C CA . PRO A 1 91 ? -9.754 -8.779 29.630 1.00 94.81 91 PRO A CA 1
ATOM 756 C C . PRO A 1 91 ? -10.369 -9.822 30.574 1.00 94.81 91 PRO A C 1
ATOM 758 O O . PRO A 1 91 ? -11.556 -9.753 30.874 1.00 94.81 91 PRO A O 1
ATOM 761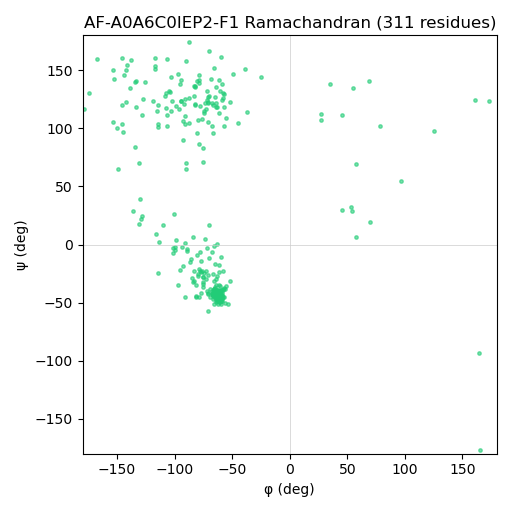 N N . GLU A 1 92 ? -9.567 -10.788 31.020 1.00 91.62 92 GLU A N 1
ATOM 762 C CA . GLU A 1 92 ? -9.947 -11.887 31.906 1.00 91.62 92 GLU A CA 1
ATOM 763 C C . GLU A 1 92 ? -8.840 -12.099 32.948 1.00 91.62 92 GLU A C 1
ATOM 765 O O . GLU A 1 92 ? -7.675 -11.790 32.690 1.00 91.62 92 GLU A O 1
ATOM 770 N N . ASN A 1 93 ? -9.165 -12.730 34.080 1.00 84.38 93 ASN A N 1
ATOM 771 C CA . ASN A 1 93 ? -8.209 -13.073 35.149 1.00 84.38 93 ASN A CA 1
ATOM 772 C C . ASN A 1 93 ?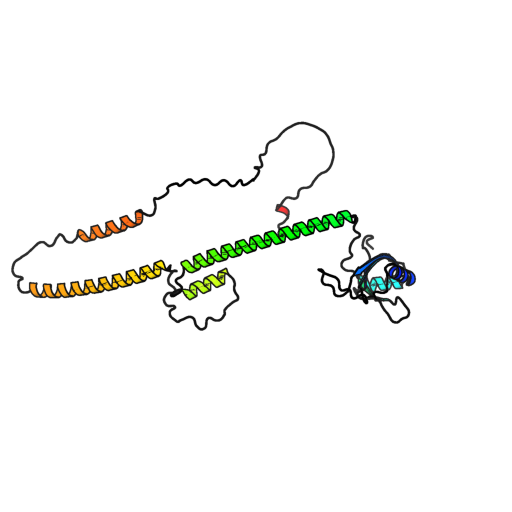 -7.212 -14.195 34.765 1.00 84.38 93 ASN A C 1
ATOM 774 O O . ASN A 1 93 ? -6.572 -14.788 35.628 1.00 84.38 93 ASN A O 1
ATOM 778 N N . ASN A 1 94 ? -7.070 -14.499 33.472 1.00 78.81 94 ASN A N 1
ATOM 779 C CA . ASN A 1 94 ? -6.392 -15.685 32.943 1.00 78.81 94 ASN A CA 1
ATOM 780 C C . ASN A 1 94 ? -4.957 -15.406 32.449 1.00 78.81 94 ASN A C 1
ATOM 782 O O . ASN A 1 94 ? -4.479 -16.087 31.546 1.00 78.81 94 ASN A O 1
ATOM 786 N N . ASN A 1 95 ? -4.269 -14.384 32.979 1.00 87.88 95 ASN A N 1
ATOM 787 C CA . ASN A 1 95 ? -2.933 -13.928 32.535 1.00 87.88 95 ASN A CA 1
ATOM 788 C C . ASN A 1 95 ? -2.818 -13.526 31.047 1.00 87.88 95 ASN A C 1
ATOM 790 O O . ASN A 1 95 ? -1.725 -13.222 30.565 1.00 87.88 95 ASN A O 1
ATOM 794 N N . ILE A 1 96 ? -3.926 -13.479 30.308 1.00 93.00 96 ILE A N 1
ATOM 795 C CA . ILE A 1 96 ? -3.964 -12.975 28.936 1.00 93.00 96 ILE A CA 1
ATOM 796 C C . ILE A 1 96 ? -4.075 -11.457 29.012 1.00 93.00 96 ILE A C 1
ATOM 798 O O . ILE A 1 96 ? -4.969 -10.938 29.675 1.00 93.00 96 ILE A O 1
ATOM 802 N N . TYR A 1 97 ? -3.190 -10.749 28.313 1.00 96.81 97 TYR A N 1
ATOM 803 C CA . TYR A 1 97 ? -3.251 -9.296 28.199 1.00 96.81 97 TYR A CA 1
ATOM 804 C C . TYR A 1 97 ? -3.473 -8.861 26.752 1.00 96.81 97 TYR A C 1
ATOM 806 O O . TYR A 1 97 ? -3.033 -9.519 25.808 1.00 96.81 97 TYR A O 1
ATOM 814 N N . TRP A 1 98 ? -4.124 -7.716 26.578 1.00 97.81 98 TRP A N 1
ATOM 815 C CA . TRP A 1 98 ? -4.164 -6.977 25.323 1.00 97.81 98 TRP A CA 1
ATOM 816 C C . TRP A 1 98 ? -3.250 -5.767 25.433 1.00 97.81 98 TRP A C 1
ATOM 818 O O . TRP A 1 98 ? -3.296 -5.030 26.418 1.00 97.81 98 TRP A O 1
ATOM 828 N N . LEU A 1 99 ? -2.413 -5.565 24.419 1.00 98.31 99 LEU A N 1
ATOM 829 C CA . LEU A 1 99 ? -1.597 -4.365 24.295 1.00 98.31 99 LEU A CA 1
ATOM 830 C C . LEU A 1 99 ? -2.376 -3.328 23.485 1.00 98.31 99 LEU A C 1
ATOM 832 O O . LEU A 1 99 ? -2.589 -3.519 22.290 1.00 98.31 99 LEU A O 1
ATOM 836 N N . LEU A 1 100 ? -2.802 -2.252 24.138 1.00 98.44 100 LEU A N 1
ATOM 837 C CA . LEU A 1 100 ? -3.450 -1.114 23.501 1.00 98.44 100 LEU A CA 1
ATOM 838 C C . LEU A 1 100 ? -2.386 -0.184 22.923 1.00 98.44 100 LEU A C 1
ATOM 840 O O . LEU A 1 100 ? -1.549 0.335 23.661 1.00 98.44 100 LEU A O 1
ATOM 844 N N . LEU A 1 101 ? -2.439 0.037 21.614 1.00 98.38 101 LEU A N 1
ATOM 845 C CA . LEU A 1 101 ? -1.609 0.988 20.880 1.00 98.38 101 LEU A CA 1
ATOM 846 C C . LEU A 1 101 ? -2.483 2.078 20.256 1.00 98.38 101 LEU A C 1
ATOM 848 O O . LEU A 1 101 ? -3.685 1.889 20.060 1.00 98.38 101 LEU A O 1
ATOM 852 N N . LYS A 1 102 ? -1.883 3.217 19.904 1.00 97.81 102 LYS A N 1
ATOM 853 C CA . LYS A 1 102 ? -2.563 4.264 19.137 1.00 97.81 102 LYS A CA 1
ATOM 854 C C . LYS A 1 102 ? -2.791 3.767 17.715 1.00 97.81 102 LYS A C 1
ATOM 856 O O . LYS A 1 102 ? -1.846 3.343 17.054 1.00 97.81 102 LYS A O 1
ATOM 861 N N . ASN A 1 103 ? -4.025 3.852 17.228 1.00 96.81 103 ASN A N 1
ATOM 862 C CA . ASN A 1 103 ? -4.289 3.636 15.812 1.00 96.81 103 ASN A CA 1
ATOM 863 C C . ASN A 1 103 ? -3.821 4.865 15.014 1.00 96.81 103 ASN A C 1
ATOM 865 O O . ASN A 1 103 ? -4.378 5.952 15.170 1.00 96.81 103 ASN A O 1
ATOM 869 N N . THR A 1 104 ? -2.785 4.707 14.191 1.00 95.06 104 THR A N 1
ATOM 870 C CA . THR A 1 104 ? -2.218 5.783 13.362 1.00 95.06 104 THR A CA 1
ATOM 871 C C . THR A 1 104 ? -3.107 6.157 12.182 1.00 95.06 104 THR A C 1
ATOM 873 O O . THR A 1 104 ? -3.126 7.323 11.796 1.00 95.06 104 THR A O 1
ATOM 876 N N . TYR A 1 105 ? -3.880 5.205 11.654 1.00 93.38 105 TYR A N 1
ATOM 877 C CA . TYR A 1 105 ? -4.711 5.390 10.464 1.00 93.38 105 TYR A CA 1
ATOM 878 C C . TYR A 1 105 ? -6.137 4.887 10.724 1.00 93.38 105 TYR A C 1
ATOM 880 O O . TYR A 1 105 ? -6.543 3.842 10.208 1.00 93.38 105 TYR A O 1
ATOM 888 N N . PRO A 1 106 ? -6.918 5.594 11.564 1.00 91.38 106 PRO A N 1
ATOM 889 C CA . PRO A 1 106 ? -8.292 5.208 11.837 1.00 91.38 106 PRO A CA 1
ATOM 890 C C . PRO A 1 106 ? -9.141 5.299 10.568 1.00 91.38 106 PRO A C 1
ATOM 892 O O . PRO A 1 106 ? -9.332 6.376 9.999 1.00 91.38 106 PRO A O 1
ATOM 895 N N . ILE A 1 107 ? -9.684 4.153 10.154 1.00 88.25 107 ILE A N 1
ATOM 896 C CA . ILE A 1 107 ? -10.615 4.063 9.030 1.00 88.25 107 ILE A CA 1
ATOM 897 C C . ILE A 1 107 ? -11.903 4.791 9.415 1.00 88.25 107 ILE A C 1
ATOM 899 O O . ILE A 1 107 ? -12.567 4.434 10.394 1.00 88.25 107 ILE A O 1
ATOM 903 N N . GLN A 1 108 ? -12.245 5.816 8.638 1.00 88.75 108 GLN A N 1
ATOM 904 C CA . GLN A 1 108 ? -13.471 6.580 8.822 1.00 88.75 108 GLN A CA 1
ATOM 905 C C . GLN A 1 108 ? -14.702 5.713 8.554 1.00 88.75 108 GLN A C 1
ATOM 907 O O . GLN A 1 108 ? -14.660 4.753 7.783 1.00 88.75 108 GLN A O 1
ATOM 912 N N . ASP A 1 109 ? -15.815 6.051 9.197 1.00 87.06 109 ASP A N 1
ATOM 913 C CA . ASP A 1 109 ? -17.093 5.438 8.859 1.00 87.06 109 ASP A CA 1
ATOM 914 C C . ASP A 1 109 ? -17.450 5.823 7.426 1.00 87.06 109 ASP A C 1
ATOM 916 O O . ASP A 1 109 ? -17.553 7.003 7.095 1.00 87.06 109 ASP A O 1
ATOM 920 N N . THR A 1 110 ? -17.636 4.819 6.573 1.00 87.44 110 THR A N 1
ATOM 921 C CA . THR A 1 110 ? -18.160 5.063 5.235 1.00 87.44 110 THR A CA 1
ATOM 922 C C . THR A 1 110 ? -19.635 5.439 5.334 1.00 87.44 110 THR A C 1
ATOM 924 O O . THR A 1 110 ? -20.430 4.729 5.953 1.00 87.44 110 THR A O 1
ATOM 927 N N . LEU A 1 111 ? -19.993 6.574 4.733 1.00 91.00 111 LEU A N 1
ATOM 928 C CA . LEU A 1 111 ? -21.387 6.978 4.525 1.00 91.00 111 LEU A CA 1
ATOM 929 C C . LEU A 1 111 ? -21.999 6.282 3.303 1.00 91.00 111 LEU A C 1
ATOM 931 O O . LEU A 1 111 ? -23.200 6.383 3.068 1.00 91.00 111 LEU A O 1
ATOM 935 N N . MET A 1 112 ? -21.172 5.589 2.519 1.00 90.00 112 MET A N 1
ATOM 936 C CA . MET A 1 112 ? -21.601 4.916 1.306 1.00 90.00 112 MET A CA 1
ATOM 937 C C . MET A 1 112 ? -22.287 3.601 1.649 1.00 90.00 112 MET A C 1
ATOM 939 O O . MET A 1 112 ? -21.827 2.836 2.503 1.00 90.00 112 MET A O 1
ATOM 943 N N . ASN A 1 113 ? -23.379 3.306 0.948 1.00 93.44 113 ASN A N 1
ATOM 944 C CA . ASN A 1 113 ? -24.017 2.007 1.084 1.00 93.44 113 ASN A CA 1
ATOM 945 C C . ASN A 1 113 ? -23.139 0.905 0.456 1.00 93.44 113 ASN A C 1
ATOM 947 O O . ASN A 1 113 ? -22.221 1.161 -0.328 1.00 93.44 113 ASN A O 1
ATOM 951 N N . LYS A 1 114 ? -23.461 -0.356 0.760 1.00 90.81 114 LYS A N 1
ATOM 952 C CA . LYS A 1 114 ? -22.727 -1.514 0.231 1.00 90.81 114 LYS A CA 1
ATOM 953 C C . LYS A 1 114 ? -22.680 -1.552 -1.306 1.00 90.81 114 LYS A C 1
ATOM 955 O O . LYS A 1 114 ? -21.649 -1.914 -1.855 1.00 90.81 114 LYS A O 1
ATOM 960 N N . HIS A 1 115 ? -23.758 -1.181 -1.994 1.00 93.00 115 HIS A N 1
ATOM 961 C CA . HIS A 1 115 ? -23.818 -1.152 -3.460 1.00 93.00 115 HIS A CA 1
ATOM 962 C C . HIS A 1 115 ? -22.898 -0.084 -4.060 1.00 93.00 115 HIS A C 1
ATOM 964 O O . HIS A 1 115 ? -22.177 -0.376 -5.003 1.00 93.00 115 HIS A O 1
ATOM 970 N N . GLN A 1 116 ? -22.852 1.115 -3.476 1.00 95.06 116 GLN A N 1
ATOM 971 C CA . GLN A 1 116 ? -21.958 2.188 -3.911 1.00 95.06 116 GLN A CA 1
ATOM 972 C C . GLN A 1 116 ? -20.487 1.808 -3.710 1.00 95.06 116 GLN A C 1
ATOM 974 O O . GLN A 1 116 ? -19.655 2.101 -4.559 1.00 95.06 116 GLN A O 1
ATOM 979 N N . ILE A 1 117 ? -20.164 1.120 -2.609 1.00 91.31 117 ILE A N 1
ATOM 980 C CA . ILE A 1 117 ? -18.810 0.594 -2.383 1.00 91.31 117 ILE A CA 1
ATOM 981 C C . ILE A 1 117 ? -18.452 -0.430 -3.464 1.00 91.31 117 ILE A C 1
ATOM 983 O O . ILE A 1 117 ? -17.362 -0.364 -4.017 1.00 91.31 117 ILE A O 1
ATOM 987 N N . VAL A 1 118 ? -19.368 -1.348 -3.789 1.00 91.81 118 VAL A N 1
ATOM 988 C CA . VAL A 1 118 ? -19.148 -2.358 -4.836 1.00 91.81 118 VAL A CA 1
ATOM 989 C C . VAL A 1 118 ? -18.942 -1.711 -6.208 1.00 91.81 118 VAL A C 1
ATOM 991 O O . VAL A 1 118 ? -18.017 -2.101 -6.913 1.00 91.81 118 VAL A O 1
ATOM 994 N N . GLU A 1 119 ? -19.742 -0.710 -6.575 1.00 94.38 119 GLU A N 1
ATOM 995 C CA . GLU A 1 119 ? -19.569 0.014 -7.842 1.00 94.38 119 GLU A CA 1
ATOM 996 C C . GLU A 1 119 ? -18.252 0.800 -7.882 1.00 94.38 119 GLU A C 1
ATOM 998 O O . GLU A 1 119 ? -17.533 0.736 -8.876 1.00 94.38 119 GLU A O 1
ATOM 1003 N N . ASN A 1 120 ? -17.852 1.442 -6.779 1.00 93.06 120 ASN A N 1
ATOM 1004 C CA . ASN A 1 120 ? -16.533 2.069 -6.685 1.00 93.06 120 ASN A CA 1
ATOM 1005 C C . ASN A 1 120 ? -15.394 1.050 -6.831 1.00 93.06 120 ASN A C 1
ATOM 1007 O O . ASN A 1 120 ? -14.397 1.346 -7.484 1.00 93.06 120 ASN A O 1
ATOM 1011 N N . CYS A 1 121 ? -15.525 -0.145 -6.246 1.00 93.25 121 CYS A N 1
ATOM 1012 C CA . CYS A 1 121 ? -14.543 -1.215 -6.421 1.00 93.25 121 CYS A CA 1
ATOM 1013 C C . CYS A 1 121 ? -14.457 -1.657 -7.885 1.00 93.25 121 CYS A C 1
ATOM 1015 O O . CYS A 1 121 ? -13.356 -1.714 -8.417 1.00 93.25 121 CYS A O 1
ATOM 1017 N N . ARG A 1 122 ? -15.593 -1.879 -8.559 1.00 93.69 122 ARG A N 1
ATOM 1018 C CA . ARG A 1 122 ? -15.631 -2.216 -9.994 1.00 93.69 122 ARG A CA 1
ATOM 1019 C C . ARG A 1 122 ? -14.997 -1.132 -10.857 1.00 93.69 122 ARG A C 1
ATOM 1021 O O . ARG A 1 122 ? -14.232 -1.432 -11.769 1.00 93.69 122 ARG A O 1
ATOM 1028 N N . TYR A 1 123 ? -15.288 0.131 -10.554 1.00 96.25 123 TYR A N 1
ATOM 1029 C CA . TYR A 1 123 ? -14.674 1.263 -11.234 1.00 96.25 123 TYR A CA 1
ATOM 1030 C C . TYR A 1 123 ? -13.151 1.255 -11.048 1.00 96.25 123 TYR A C 1
ATOM 1032 O O . TYR A 1 123 ? -12.417 1.320 -12.031 1.00 96.25 123 TYR A O 1
ATOM 1040 N N . LEU A 1 124 ? -12.662 1.095 -9.815 1.00 95.38 124 LEU A N 1
ATOM 1041 C CA . LEU A 1 124 ? -11.226 1.021 -9.536 1.00 95.38 124 LEU A CA 1
ATOM 1042 C C . LEU A 1 124 ? -10.559 -0.182 -10.215 1.00 95.38 124 LEU A C 1
ATOM 1044 O O . LEU A 1 124 ? -9.484 -0.023 -10.784 1.00 95.38 124 LEU A O 1
ATOM 1048 N N . GLU A 1 125 ? -11.197 -1.352 -10.217 1.00 94.25 125 GLU A N 1
ATOM 1049 C CA . GLU A 1 125 ? -10.731 -2.533 -10.955 1.00 94.25 125 GLU A CA 1
ATOM 1050 C C . GLU A 1 125 ? -10.614 -2.240 -12.456 1.00 94.25 125 GLU A C 1
ATOM 1052 O O . GLU A 1 125 ? -9.601 -2.573 -13.068 1.00 94.25 125 GLU A O 1
ATOM 1057 N N . SER A 1 126 ? -11.599 -1.549 -13.041 1.00 96.88 126 SER A N 1
ATOM 1058 C CA . SER A 1 126 ? -11.559 -1.167 -14.456 1.00 96.88 126 SER A CA 1
ATOM 1059 C C . SER A 1 126 ? -10.426 -0.186 -14.776 1.00 96.88 126 SER A C 1
ATOM 1061 O O . SER A 1 126 ? -9.747 -0.347 -15.787 1.00 96.88 126 SER A O 1
ATOM 1063 N N . VAL A 1 127 ? -10.163 0.786 -13.895 1.00 96.75 127 VAL A N 1
ATOM 1064 C CA . VAL A 1 127 ? -9.058 1.744 -14.053 1.00 96.75 127 VAL A CA 1
ATOM 1065 C C . VAL A 1 127 ? -7.710 1.038 -13.920 1.00 96.75 127 VAL A C 1
ATOM 1067 O O . VAL A 1 127 ? -6.811 1.290 -14.718 1.00 96.75 127 VAL A O 1
ATOM 1070 N N . VAL A 1 128 ? -7.566 0.123 -12.957 1.00 96.31 128 VAL A N 1
ATOM 1071 C CA . VAL A 1 128 ? -6.348 -0.689 -12.799 1.00 96.31 128 VAL A CA 1
ATOM 1072 C C . VAL A 1 128 ? -6.115 -1.555 -14.037 1.00 96.31 128 VAL A C 1
ATOM 1074 O O . VAL A 1 128 ? -4.984 -1.636 -14.513 1.00 96.31 128 VAL A O 1
ATOM 1077 N N . GLN A 1 129 ? -7.169 -2.145 -14.604 1.00 96.12 129 GLN A N 1
ATOM 1078 C CA . GLN A 1 129 ? -7.065 -2.909 -15.845 1.00 96.12 129 GLN A CA 1
ATOM 1079 C C . GLN A 1 129 ? -6.617 -2.024 -17.018 1.00 96.12 129 GLN A C 1
ATOM 1081 O O . GLN A 1 129 ? -5.673 -2.375 -17.718 1.00 96.12 129 GLN A O 1
ATOM 1086 N N . GLN A 1 130 ? -7.218 -0.842 -17.190 1.00 96.75 130 GLN A N 1
ATOM 1087 C CA . GLN A 1 130 ? -6.810 0.113 -18.228 1.00 96.75 130 GLN A CA 1
ATOM 1088 C C . GLN A 1 130 ? -5.351 0.563 -18.068 1.00 96.75 130 GLN A C 1
ATOM 1090 O O . GLN A 1 130 ? -4.628 0.708 -19.056 1.00 96.75 130 GLN A O 1
ATOM 1095 N N . GLN A 1 131 ? -4.895 0.770 -16.830 1.00 96.25 131 GLN A N 1
ATOM 1096 C CA . GLN A 1 131 ? -3.495 1.079 -16.543 1.00 96.25 131 GLN A CA 1
ATOM 1097 C C . GLN A 1 131 ? -2.578 -0.088 -16.915 1.00 96.25 131 GLN A C 1
ATOM 1099 O O . GLN A 1 131 ? -1.552 0.143 -17.550 1.00 96.25 131 GLN A O 1
ATOM 1104 N N . ALA A 1 132 ? -2.955 -1.326 -16.586 1.00 96.31 132 ALA A N 1
ATOM 1105 C CA . ALA A 1 132 ? -2.199 -2.516 -16.970 1.00 96.31 132 ALA A CA 1
ATOM 1106 C C . ALA A 1 132 ? -2.092 -2.658 -18.499 1.00 96.31 132 ALA A C 1
ATOM 1108 O O . ALA A 1 132 ? -1.002 -2.896 -19.019 1.00 96.31 132 ALA A O 1
ATOM 1109 N N . ASP A 1 133 ? -3.186 -2.423 -19.226 1.00 97.25 133 ASP A N 1
ATOM 1110 C CA . ASP A 1 133 ? -3.202 -2.457 -20.693 1.00 97.25 133 ASP A CA 1
ATOM 1111 C C . ASP A 1 133 ? -2.334 -1.338 -21.297 1.00 97.25 133 ASP A C 1
ATOM 1113 O O . ASP A 1 133 ? -1.612 -1.550 -22.275 1.00 97.25 133 ASP A O 1
ATOM 1117 N N . THR A 1 134 ? -2.353 -0.148 -20.689 1.00 96.31 134 THR A N 1
ATOM 1118 C CA . THR A 1 134 ? -1.519 0.986 -21.112 1.00 96.31 134 THR A CA 1
ATOM 1119 C C . THR A 1 134 ? -0.035 0.707 -20.878 1.00 96.31 134 THR A C 1
ATOM 1121 O O . THR A 1 134 ? 0.775 0.972 -21.765 1.00 96.31 134 THR A O 1
ATOM 1124 N N . ILE A 1 135 ? 0.326 0.146 -19.719 1.00 96.50 135 ILE A N 1
ATOM 1125 C CA . ILE A 1 135 ? 1.703 -0.263 -19.405 1.00 96.50 135 ILE A CA 1
ATOM 1126 C C . ILE A 1 135 ? 2.181 -1.285 -20.431 1.00 96.50 135 ILE A C 1
ATOM 1128 O O . ILE A 1 135 ? 3.226 -1.080 -21.040 1.00 96.50 135 ILE A O 1
ATOM 1132 N N . LYS A 1 136 ? 1.376 -2.315 -20.707 1.00 96.50 136 LYS A N 1
ATOM 1133 C CA . LYS A 1 136 ? 1.699 -3.330 -21.711 1.00 96.50 136 LYS A CA 1
ATOM 1134 C C . LYS A 1 136 ? 1.945 -2.721 -23.099 1.00 96.50 136 LYS A C 1
ATOM 1136 O O . LYS A 1 136 ? 2.927 -3.051 -23.754 1.00 96.50 136 LYS A O 1
ATOM 1141 N N . ASN A 1 137 ? 1.089 -1.800 -23.543 1.00 95.50 137 ASN A N 1
ATOM 1142 C CA . ASN A 1 137 ? 1.260 -1.112 -24.828 1.00 95.50 137 ASN A CA 1
ATOM 1143 C C . ASN A 1 137 ? 2.557 -0.280 -24.865 1.00 95.50 137 ASN A C 1
ATOM 1145 O O . ASN A 1 137 ? 3.290 -0.289 -25.854 1.00 95.50 137 ASN A O 1
ATOM 1149 N N . LEU A 1 138 ? 2.874 0.425 -23.776 1.00 93.44 138 LEU A N 1
ATOM 1150 C CA . LEU A 1 138 ? 4.125 1.175 -23.667 1.00 93.44 138 LEU A CA 1
ATOM 1151 C C . LEU A 1 138 ? 5.350 0.251 -23.681 1.00 93.44 138 LEU A C 1
ATOM 1153 O O . LEU A 1 138 ? 6.323 0.570 -24.361 1.00 93.44 138 LEU A O 1
ATOM 1157 N N . GLU A 1 139 ? 5.296 -0.896 -23.005 1.00 93.62 139 GLU A N 1
ATOM 1158 C CA . GLU A 1 139 ? 6.353 -1.914 -23.042 1.00 93.62 139 GLU A CA 1
ATOM 1159 C C . GLU A 1 139 ? 6.581 -2.439 -24.468 1.00 93.62 139 GLU A C 1
ATOM 1161 O O . GLU A 1 139 ? 7.720 -2.482 -24.933 1.00 93.62 139 GLU A O 1
ATOM 1166 N N . GLU A 1 140 ? 5.513 -2.747 -25.210 1.00 91.31 140 GLU A N 1
ATOM 1167 C CA . GLU A 1 140 ? 5.595 -3.171 -26.616 1.00 91.31 140 GLU A CA 1
ATOM 1168 C C . GLU A 1 140 ? 6.219 -2.088 -27.513 1.00 91.31 140 GLU A C 1
ATOM 1170 O O . GLU A 1 140 ? 7.087 -2.382 -28.341 1.00 91.31 140 GLU A O 1
ATOM 1175 N N . LYS A 1 141 ? 5.844 -0.816 -27.326 1.00 88.38 141 LYS A N 1
ATOM 1176 C CA . LYS A 1 141 ? 6.444 0.312 -28.061 1.00 88.38 141 LYS A CA 1
ATOM 1177 C C . LYS A 1 141 ? 7.925 0.487 -27.744 1.00 88.38 141 LYS A C 1
ATOM 1179 O O . LYS A 1 141 ? 8.709 0.737 -28.659 1.00 88.38 141 LYS A O 1
ATOM 1184 N N . VAL A 1 142 ? 8.316 0.346 -26.477 1.00 90.31 142 VAL A N 1
ATOM 1185 C CA . VAL A 1 142 ? 9.725 0.392 -26.070 1.00 90.31 142 VAL A CA 1
ATOM 1186 C C . VAL A 1 142 ? 10.499 -0.731 -26.752 1.00 90.31 142 VAL A C 1
ATOM 1188 O O . VAL A 1 142 ? 11.527 -0.449 -27.360 1.00 90.31 142 VAL A O 1
ATOM 1191 N N . LEU A 1 143 ? 9.988 -1.966 -26.752 1.00 82.25 143 LEU A N 1
ATOM 1192 C CA . LEU A 1 143 ? 10.616 -3.086 -27.463 1.00 82.25 143 LEU A CA 1
ATOM 1193 C C . LEU A 1 143 ? 10.759 -2.812 -28.970 1.00 82.25 143 LEU A C 1
ATOM 1195 O O . LEU A 1 143 ? 11.813 -3.078 -29.550 1.00 82.25 143 LEU A O 1
ATOM 1199 N N . GLY A 1 144 ? 9.737 -2.224 -29.599 1.00 79.50 144 GLY A N 1
ATOM 1200 C CA . GLY A 1 144 ? 9.791 -1.805 -31.001 1.00 79.50 144 GLY A CA 1
ATOM 1201 C C . GLY A 1 144 ? 10.904 -0.787 -31.270 1.00 79.50 144 GLY A C 1
ATOM 1202 O O . GLY A 1 144 ? 11.709 -0.973 -32.183 1.00 79.50 144 GLY A O 1
ATOM 1203 N N . ILE A 1 145 ? 11.007 0.253 -30.437 1.00 84.56 145 ILE A N 1
ATOM 1204 C CA . ILE A 1 145 ? 12.076 1.260 -30.530 1.00 84.56 145 ILE A CA 1
ATOM 1205 C C . ILE A 1 145 ? 13.447 0.613 -30.327 1.00 84.56 145 ILE A C 1
ATOM 1207 O O . ILE A 1 145 ? 14.361 0.873 -31.107 1.00 84.56 145 ILE A O 1
ATOM 1211 N N . GLN A 1 146 ? 13.599 -0.256 -29.325 1.00 82.25 146 GLN A N 1
ATOM 1212 C CA . GLN A 1 146 ? 14.855 -0.962 -29.071 1.00 82.25 146 GLN A CA 1
ATOM 1213 C C . GLN A 1 146 ? 15.288 -1.796 -30.284 1.00 82.25 146 GLN A C 1
ATOM 1215 O O . GLN A 1 146 ? 16.468 -1.795 -30.626 1.00 82.25 146 GLN A O 1
ATOM 1220 N N . SER A 1 147 ? 14.346 -2.448 -30.974 1.00 76.00 147 SER A N 1
ATOM 1221 C CA . SER A 1 147 ? 14.622 -3.206 -32.199 1.00 76.00 147 SER A CA 1
ATOM 1222 C C . SER A 1 147 ? 15.118 -2.313 -33.342 1.00 76.00 147 SER A C 1
ATOM 1224 O O . SER A 1 147 ? 16.143 -2.618 -33.953 1.00 76.00 147 SER A O 1
ATOM 1226 N N . VAL A 1 148 ? 14.448 -1.183 -33.597 1.00 77.25 148 VAL A N 1
ATOM 1227 C CA . VAL A 1 148 ? 14.864 -0.219 -34.634 1.00 77.25 148 VAL A CA 1
ATOM 1228 C C . VAL A 1 148 ? 16.240 0.356 -34.316 1.00 77.2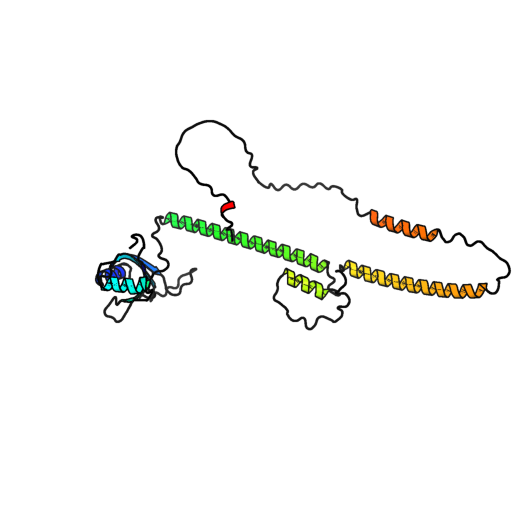5 148 VAL A C 1
ATOM 1230 O O . VAL A 1 148 ? 17.116 0.382 -35.177 1.00 77.25 148 VAL A O 1
ATOM 1233 N N . VAL A 1 149 ? 16.464 0.764 -33.067 1.00 84.12 149 VAL A N 1
ATOM 1234 C CA . VAL A 1 149 ? 17.760 1.270 -32.606 1.00 84.12 149 VAL A CA 1
ATOM 1235 C C . VAL A 1 149 ? 18.841 0.207 -32.780 1.00 84.12 149 VAL A C 1
ATOM 1237 O O . VAL A 1 149 ? 19.905 0.509 -33.311 1.00 84.12 149 VAL A O 1
ATOM 1240 N N . TYR A 1 150 ? 18.570 -1.044 -32.408 1.00 76.12 150 TYR A N 1
ATOM 1241 C CA . TYR A 1 150 ? 19.507 -2.149 -32.599 1.00 76.12 150 TYR A CA 1
ATOM 1242 C C . TYR A 1 150 ? 19.863 -2.358 -34.076 1.00 76.12 150 TYR A C 1
ATOM 1244 O O . TYR A 1 150 ? 21.034 -2.538 -34.397 1.00 76.12 150 TYR A O 1
ATOM 1252 N N . GLN A 1 151 ? 18.882 -2.299 -34.982 1.00 75.69 151 GLN A N 1
ATOM 1253 C CA . GLN A 1 151 ? 19.113 -2.422 -36.425 1.00 75.69 151 GLN A CA 1
ATOM 1254 C C . GLN A 1 151 ? 19.913 -1.245 -36.988 1.00 75.69 151 GLN A C 1
ATOM 1256 O O . GLN A 1 151 ? 20.841 -1.463 -37.763 1.00 75.69 151 GLN A O 1
ATOM 1261 N N . LEU A 1 152 ? 19.593 -0.013 -36.584 1.00 79.06 152 LEU A N 1
ATOM 1262 C CA . LEU A 1 152 ? 20.325 1.183 -37.003 1.00 79.06 152 LEU A CA 1
ATOM 1263 C C . LEU A 1 152 ? 21.772 1.120 -36.524 1.00 79.06 152 LEU A C 1
ATOM 1265 O O . LEU A 1 152 ? 22.693 1.230 -37.324 1.00 79.06 152 LEU A O 1
ATOM 1269 N N . VAL A 1 153 ? 21.984 0.859 -35.235 1.00 75.69 153 VAL A N 1
ATOM 1270 C CA . VAL A 1 153 ? 23.320 0.724 -34.650 1.00 75.69 153 VAL A CA 1
ATOM 1271 C C . VAL A 1 153 ? 24.068 -0.451 -35.304 1.00 75.69 153 VAL A C 1
ATOM 1273 O O . VAL A 1 153 ? 25.213 -0.296 -35.714 1.00 75.69 153 VAL A O 1
ATOM 1276 N N . GLY A 1 154 ? 23.425 -1.603 -35.505 1.00 68.19 154 GLY A N 1
ATOM 1277 C CA . GLY A 1 154 ? 24.025 -2.758 -36.185 1.00 68.19 154 GLY A CA 1
ATOM 1278 C C . GLY A 1 154 ? 24.331 -2.541 -37.675 1.00 68.19 154 GLY A C 1
ATOM 1279 O O . GLY A 1 154 ? 25.219 -3.196 -38.213 1.00 68.19 154 GLY A O 1
ATOM 1280 N N . GLY A 1 155 ? 23.623 -1.630 -38.347 1.00 71.50 155 GLY A N 1
ATOM 1281 C CA . GLY A 1 155 ? 23.913 -1.222 -39.725 1.00 71.50 155 GLY A CA 1
ATOM 1282 C C . GLY A 1 155 ? 25.012 -0.158 -39.830 1.00 71.50 155 GLY A C 1
ATOM 1283 O O . GLY A 1 155 ? 25.754 -0.140 -40.815 1.00 71.50 155 GLY A O 1
ATOM 1284 N N . LEU A 1 156 ? 25.123 0.708 -38.818 1.00 70.00 156 LEU A N 1
ATOM 1285 C CA . LEU A 1 156 ? 26.099 1.799 -38.752 1.00 70.00 156 LEU A CA 1
ATOM 1286 C C . LEU A 1 156 ? 27.513 1.316 -38.439 1.00 70.00 156 LEU A C 1
ATOM 1288 O O . LEU A 1 156 ? 28.461 1.878 -38.976 1.00 70.00 156 LEU A O 1
ATOM 1292 N N . PHE A 1 157 ? 27.653 0.299 -37.589 1.00 68.25 157 PHE A N 1
ATOM 1293 C CA . PHE A 1 157 ? 28.955 -0.216 -37.176 1.00 68.25 157 PHE A CA 1
ATOM 1294 C C . PHE A 1 157 ? 29.273 -1.525 -37.888 1.00 68.25 157 PHE A C 1
ATOM 1296 O O . PHE A 1 157 ? 28.479 -2.467 -37.871 1.00 68.25 157 PHE A O 1
ATOM 1303 N N . CYS A 1 158 ? 30.470 -1.635 -38.460 1.00 67.38 158 CYS A N 1
ATOM 1304 C CA . CYS A 1 158 ? 30.957 -2.927 -38.920 1.00 67.38 158 CYS A CA 1
ATOM 1305 C C . CYS A 1 158 ? 31.357 -3.807 -37.714 1.00 67.38 158 CYS A C 1
ATOM 1307 O O . CYS A 1 158 ? 32.251 -3.430 -36.946 1.00 67.38 158 CYS A O 1
ATOM 1309 N N . PRO A 1 159 ? 30.768 -5.009 -37.540 1.00 64.25 159 PRO A N 1
ATOM 1310 C CA . PRO A 1 159 ? 31.041 -5.867 -36.382 1.00 64.25 159 PRO A CA 1
ATOM 1311 C C . PRO A 1 159 ? 32.503 -6.312 -36.263 1.00 64.25 159 PRO A C 1
ATOM 1313 O O . PRO A 1 159 ? 32.956 -6.648 -35.175 1.00 64.25 159 PRO A O 1
ATOM 1316 N N . ASN A 1 160 ? 33.245 -6.320 -37.373 1.00 63.38 160 ASN A N 1
ATOM 1317 C CA . ASN A 1 160 ? 34.621 -6.811 -37.407 1.00 63.38 160 ASN A CA 1
ATOM 1318 C C . ASN A 1 160 ? 35.646 -5.743 -37.003 1.00 63.38 160 ASN A C 1
ATOM 1320 O O . ASN A 1 160 ? 36.714 -6.084 -36.502 1.00 63.38 160 ASN A O 1
ATOM 1324 N N . THR A 1 161 ? 35.341 -4.465 -37.235 1.00 66.06 161 THR A N 1
ATOM 1325 C CA . THR A 1 161 ? 36.284 -3.346 -37.070 1.00 66.06 161 THR A CA 1
ATOM 1326 C C . THR A 1 161 ? 35.865 -2.391 -35.951 1.00 66.06 161 THR A C 1
ATOM 1328 O O . THR A 1 161 ? 36.721 -1.751 -35.343 1.00 66.06 161 THR A O 1
ATOM 1331 N N . GLN A 1 162 ? 34.569 -2.331 -35.617 1.00 69.56 162 GLN A N 1
ATOM 1332 C CA . GLN A 1 162 ? 33.983 -1.320 -34.726 1.00 69.56 162 GLN A CA 1
ATOM 1333 C C . GLN A 1 162 ? 33.146 -1.915 -33.579 1.00 69.56 162 GLN A C 1
ATOM 1335 O O . GLN A 1 162 ? 32.288 -1.241 -33.004 1.00 69.56 162 GLN A O 1
ATOM 1340 N N . VAL A 1 163 ? 33.419 -3.168 -33.193 1.00 73.06 163 VAL A N 1
ATOM 1341 C CA . VAL A 1 163 ? 32.705 -3.866 -32.103 1.00 73.06 163 VAL A CA 1
ATOM 1342 C C . VAL A 1 163 ? 32.738 -3.103 -30.771 1.00 73.06 163 VAL A C 1
ATOM 1344 O O . VAL A 1 163 ? 31.741 -3.085 -30.052 1.00 73.06 163 VAL A O 1
ATOM 1347 N N . GLY A 1 164 ? 33.846 -2.419 -30.461 1.00 70.25 164 GLY A N 1
ATOM 1348 C CA . GLY A 1 164 ? 33.987 -1.617 -29.243 1.00 70.25 164 GLY A CA 1
ATOM 1349 C C . GLY A 1 164 ? 33.043 -0.415 -29.222 1.00 70.25 164 GLY A C 1
ATOM 1350 O O . GLY A 1 164 ? 32.276 -0.255 -28.275 1.00 70.25 164 GLY A O 1
ATOM 1351 N N . SER A 1 165 ? 33.038 0.386 -30.292 1.00 71.50 165 SER A N 1
ATOM 1352 C CA . SER A 1 165 ? 32.150 1.550 -30.438 1.00 71.50 165 SER A CA 1
ATOM 1353 C C . SER A 1 165 ? 30.673 1.149 -30.460 1.00 71.50 165 SER A C 1
ATOM 1355 O O . SER A 1 165 ? 29.849 1.801 -29.816 1.00 71.50 165 SER A O 1
ATOM 1357 N N . TYR A 1 166 ? 30.337 0.037 -31.125 1.00 74.62 166 TYR A N 1
ATOM 1358 C CA . TYR A 1 166 ? 29.003 -0.566 -31.070 1.00 74.62 166 TYR A CA 1
ATOM 1359 C C . TYR A 1 166 ? 28.592 -0.882 -29.625 1.00 74.62 166 TYR A C 1
ATOM 1361 O O . TYR A 1 166 ? 27.520 -0.480 -29.176 1.00 74.62 166 TYR A O 1
ATOM 1369 N N . GLN A 1 167 ? 29.460 -1.564 -28.874 1.00 72.00 167 GLN A N 1
ATOM 1370 C CA . GLN A 1 167 ? 29.159 -2.016 -27.520 1.00 72.00 167 GLN A CA 1
ATOM 1371 C C . GLN A 1 167 ? 29.053 -0.850 -26.528 1.00 72.00 167 GLN A C 1
ATOM 1373 O O . GLN A 1 167 ? 28.160 -0.854 -25.684 1.00 72.00 167 GLN A O 1
ATOM 1378 N N . VAL A 1 168 ? 29.900 0.178 -26.658 1.00 74.19 168 VAL A N 1
ATOM 1379 C CA . VAL A 1 168 ? 29.800 1.420 -25.870 1.00 74.19 168 VAL A CA 1
ATOM 1380 C C . VAL A 1 168 ? 28.455 2.102 -26.112 1.00 74.19 168 VAL A C 1
ATOM 1382 O O . VAL A 1 168 ? 27.733 2.375 -25.154 1.00 74.19 16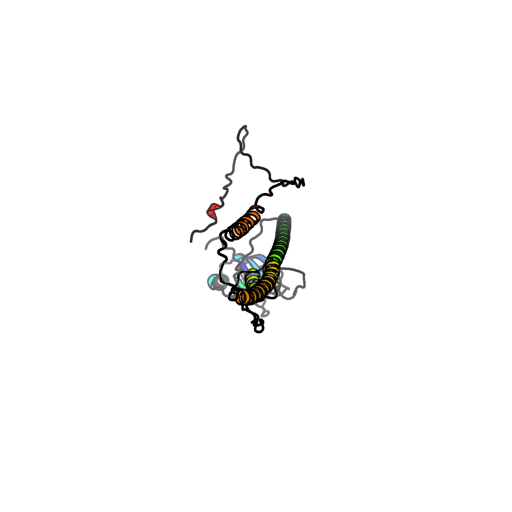8 VAL A O 1
ATOM 1385 N N . ASN A 1 169 ? 28.075 2.315 -27.373 1.00 74.06 169 ASN A N 1
ATOM 1386 C CA . ASN A 1 169 ? 26.810 2.974 -27.705 1.00 74.06 169 ASN A CA 1
ATOM 1387 C C . ASN A 1 169 ? 25.592 2.135 -27.294 1.00 74.06 169 ASN A C 1
ATOM 1389 O O . ASN A 1 169 ? 24.636 2.667 -26.735 1.00 74.06 169 ASN A O 1
ATOM 1393 N N . SER A 1 170 ? 25.649 0.815 -27.483 1.00 73.38 170 SER A N 1
ATOM 1394 C CA . SER A 1 170 ? 24.620 -0.116 -27.010 1.00 73.38 170 SER A CA 1
ATOM 1395 C C . SER A 1 170 ? 24.451 -0.038 -25.487 1.00 73.38 170 SER A C 1
ATOM 1397 O O . SER A 1 170 ? 23.332 0.054 -24.988 1.00 73.38 170 SER A O 1
ATOM 1399 N N . ASN A 1 171 ? 25.548 -0.001 -24.728 1.00 73.94 171 ASN A N 1
ATOM 1400 C CA . ASN A 1 171 ? 25.493 0.098 -23.269 1.00 73.94 171 ASN A CA 1
ATOM 1401 C C . ASN A 1 171 ? 24.903 1.434 -22.793 1.00 73.94 171 ASN A C 1
ATOM 1403 O O . ASN A 1 171 ? 24.132 1.450 -21.833 1.00 73.94 171 ASN A O 1
ATOM 1407 N N . VAL A 1 172 ? 25.219 2.545 -23.471 1.00 74.00 172 VAL A N 1
ATOM 1408 C CA . VAL A 1 172 ? 24.620 3.860 -23.180 1.00 74.00 172 VAL A CA 1
ATOM 1409 C C . VAL A 1 172 ? 23.104 3.835 -23.398 1.00 74.00 172 VAL A C 1
ATOM 1411 O O . VAL A 1 172 ? 22.358 4.375 -22.580 1.00 74.00 172 VAL A O 1
ATOM 1414 N N . LEU A 1 173 ? 22.645 3.183 -24.469 1.00 71.81 173 LEU A N 1
ATOM 1415 C CA . LEU A 1 173 ? 21.235 3.155 -24.862 1.00 71.81 173 LEU A CA 1
ATOM 1416 C C . LEU A 1 173 ? 20.386 2.206 -24.009 1.00 71.81 173 LEU A C 1
ATOM 1418 O O . LEU A 1 173 ? 19.272 2.561 -23.630 1.00 71.81 173 LEU A O 1
ATOM 1422 N N . PHE A 1 174 ? 20.899 1.018 -23.683 1.00 75.12 174 PHE A N 1
ATOM 1423 C CA . PHE A 1 174 ? 20.112 -0.016 -23.004 1.00 75.12 174 PHE A CA 1
ATOM 1424 C C . PHE A 1 174 ? 20.378 -0.117 -21.500 1.00 75.12 174 PHE A C 1
ATOM 1426 O O . PHE A 1 174 ? 19.656 -0.840 -20.817 1.00 75.12 174 PHE A O 1
ATOM 1433 N N . ARG A 1 175 ? 21.379 0.605 -20.967 1.00 69.44 175 ARG A N 1
ATOM 1434 C CA . ARG A 1 175 ? 21.771 0.590 -19.542 1.00 69.44 175 ARG A CA 1
ATOM 1435 C C . ARG A 1 175 ? 21.865 -0.821 -18.942 1.00 69.44 175 ARG A C 1
ATOM 1437 O O . ARG A 1 175 ? 21.643 -1.004 -17.747 1.00 69.44 175 ARG A O 1
ATOM 1444 N N . THR A 1 176 ? 22.189 -1.826 -19.754 1.00 58.91 176 THR A N 1
ATOM 1445 C CA . THR A 1 176 ? 22.601 -3.136 -19.252 1.00 58.91 176 THR A CA 1
ATOM 1446 C C . THR A 1 176 ? 23.824 -2.919 -18.369 1.00 58.91 176 THR A C 1
ATOM 1448 O O . THR A 1 176 ? 24.717 -2.166 -18.753 1.00 58.91 176 THR A O 1
ATOM 1451 N N . GLU A 1 177 ? 23.799 -3.491 -17.165 1.00 55.03 177 GLU A N 1
ATOM 1452 C CA . GLU A 1 177 ? 24.718 -3.206 -16.057 1.00 55.03 177 GLU A CA 1
ATOM 1453 C C . GLU A 1 177 ? 26.198 -2.981 -16.434 1.00 55.03 177 GLU A C 1
ATOM 1455 O O . GLU A 1 177 ? 26.711 -3.546 -17.406 1.00 55.03 177 GLU A O 1
ATOM 1460 N N . PRO A 1 178 ? 26.918 -2.168 -15.637 1.00 54.97 178 PRO A N 1
ATOM 1461 C CA . PRO A 1 178 ? 28.252 -1.715 -15.977 1.00 54.97 178 PRO A CA 1
ATOM 1462 C C . PRO A 1 178 ? 29.249 -2.876 -16.021 1.00 54.97 178 PRO A C 1
ATOM 1464 O O . PRO A 1 178 ? 29.467 -3.578 -15.038 1.00 54.97 178 PRO A O 1
ATOM 1467 N N . LEU A 1 179 ? 29.954 -2.964 -17.151 1.00 50.53 179 LEU A N 1
ATOM 1468 C CA . LEU A 1 179 ? 31.314 -3.490 -17.231 1.00 50.53 179 LEU A CA 1
ATOM 1469 C C . LEU A 1 179 ? 31.466 -4.927 -16.708 1.00 50.53 179 LEU A C 1
ATOM 1471 O O . LEU A 1 179 ? 32.239 -5.189 -15.782 1.00 50.53 179 LEU A O 1
ATOM 1475 N N . LEU A 1 180 ? 30.908 -5.902 -17.433 1.00 49.25 180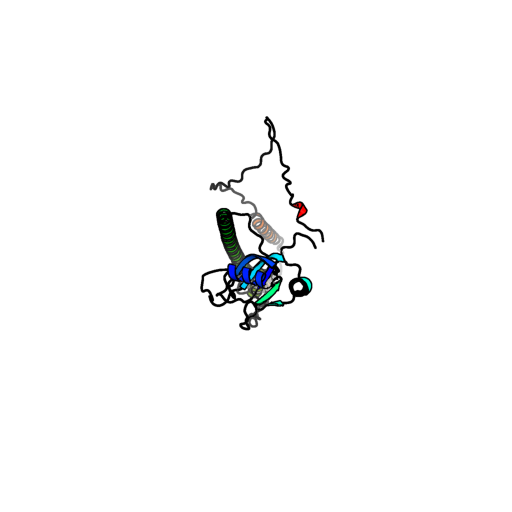 LEU A N 1
ATOM 1476 C CA . LEU A 1 180 ? 31.736 -7.083 -17.671 1.00 49.25 180 LEU A CA 1
ATOM 1477 C C . LEU A 1 180 ? 32.998 -6.560 -18.349 1.00 49.25 180 LEU A C 1
ATOM 1479 O O . LEU A 1 180 ? 32.960 -6.168 -19.512 1.00 49.25 180 LEU A O 1
ATOM 1483 N N . GLN A 1 181 ? 34.072 -6.450 -17.563 1.00 53.50 181 GLN A N 1
ATOM 1484 C CA . GLN A 1 181 ? 35.406 -6.095 -18.018 1.00 53.50 181 GLN A CA 1
ATOM 1485 C C . GLN A 1 181 ? 35.664 -6.913 -19.271 1.00 53.50 181 GLN A C 1
ATOM 1487 O O . GLN A 1 181 ? 35.869 -8.127 -19.186 1.00 53.50 181 GLN A O 1
ATOM 1492 N N . ILE A 1 182 ? 35.600 -6.261 -20.430 1.00 54.78 182 ILE A N 1
ATOM 1493 C CA . ILE A 1 182 ? 35.849 -6.903 -21.708 1.00 54.78 182 ILE A CA 1
ATOM 1494 C C . ILE A 1 182 ? 37.369 -7.083 -21.777 1.00 54.78 182 ILE A C 1
ATOM 1496 O O . ILE A 1 182 ? 38.088 -6.375 -22.466 1.00 54.78 182 ILE A O 1
ATOM 1500 N N . LYS A 1 183 ? 37.889 -7.999 -20.957 1.00 54.00 183 LYS A N 1
ATOM 1501 C CA . LYS A 1 183 ? 39.316 -8.300 -20.817 1.00 54.00 183 LYS A CA 1
ATOM 1502 C C . LYS A 1 183 ? 39.893 -8.950 -22.075 1.00 54.00 183 LYS A C 1
ATOM 1504 O O . LYS A 1 183 ? 41.101 -9.100 -22.167 1.00 54.00 183 LYS A O 1
ATOM 1509 N N . ASN A 1 184 ? 39.033 -9.271 -23.044 1.00 56.97 184 ASN A N 1
ATOM 1510 C CA . ASN A 1 184 ? 39.365 -9.955 -24.284 1.00 56.97 184 ASN A CA 1
ATOM 1511 C C . ASN A 1 184 ? 38.802 -9.218 -25.516 1.00 56.97 184 ASN A C 1
ATOM 1513 O O . ASN A 1 184 ? 38.299 -9.874 -26.426 1.00 56.97 184 ASN A O 1
ATOM 1517 N N . ILE A 1 185 ? 38.822 -7.877 -25.563 1.00 58.78 185 ILE A N 1
ATOM 1518 C CA . ILE A 1 185 ? 38.593 -7.205 -26.853 1.00 58.78 185 ILE A CA 1
ATOM 1519 C C . ILE A 1 185 ? 39.832 -7.454 -27.726 1.00 58.78 185 ILE A C 1
ATOM 1521 O O . ILE A 1 185 ? 40.937 -7.123 -27.291 1.00 58.78 185 ILE A O 1
ATOM 1525 N N . PRO A 1 186 ? 39.698 -8.052 -28.922 1.00 53.72 186 PRO A N 1
ATOM 1526 C CA . PRO A 1 186 ? 40.833 -8.269 -29.806 1.00 53.72 186 PRO A CA 1
ATOM 1527 C C . PRO A 1 186 ? 41.512 -6.944 -30.180 1.00 53.72 186 PRO A C 1
ATOM 1529 O O . PRO A 1 186 ? 40.861 -5.945 -30.475 1.00 53.72 186 PRO A O 1
ATOM 1532 N N . LEU A 1 187 ? 42.846 -6.981 -30.174 1.00 52.56 187 LEU A N 1
ATOM 1533 C CA . LEU A 1 187 ? 43.786 -5.854 -30.168 1.00 52.56 187 LEU A CA 1
ATOM 1534 C C . LEU A 1 187 ? 43.765 -4.930 -31.399 1.00 52.56 187 LEU A C 1
ATOM 1536 O O . LEU A 1 187 ? 44.567 -4.002 -31.460 1.00 52.56 187 LEU A O 1
ATOM 1540 N N . ASN A 1 188 ? 42.910 -5.165 -32.397 1.00 54.97 188 ASN A N 1
ATOM 1541 C CA . ASN A 1 188 ? 42.889 -4.314 -33.585 1.00 54.97 188 ASN A CA 1
ATOM 1542 C C . ASN A 1 188 ? 41.911 -3.146 -33.409 1.00 54.97 188 ASN A C 1
ATOM 1544 O O . ASN A 1 188 ? 40.898 -3.036 -34.092 1.00 54.97 188 ASN A O 1
ATOM 1548 N N . THR A 1 189 ? 42.236 -2.277 -32.455 1.00 52.06 189 THR A N 1
ATOM 1549 C CA . THR A 1 189 ? 41.522 -1.026 -32.164 1.00 52.06 189 THR A CA 1
ATOM 1550 C C . THR A 1 189 ? 41.971 0.133 -33.057 1.00 52.06 189 THR A C 1
ATOM 1552 O O . THR A 1 189 ? 41.556 1.269 -32.850 1.00 52.06 189 THR A O 1
ATOM 1555 N N . SER A 1 190 ? 42.819 -0.128 -34.059 1.00 53.31 190 SER A N 1
ATOM 1556 C CA . SER A 1 190 ? 43.455 0.909 -34.890 1.00 53.31 190 SER A CA 1
ATOM 1557 C C . SER A 1 190 ? 42.470 1.775 -35.690 1.00 53.31 190 SER A C 1
ATOM 1559 O O . SER A 1 190 ? 42.828 2.872 -36.102 1.00 53.31 190 SER A O 1
ATOM 1561 N N . LYS A 1 191 ? 41.223 1.318 -35.866 1.00 55.09 191 LYS A N 1
ATOM 1562 C CA . LYS A 1 191 ? 40.127 2.043 -36.536 1.00 55.09 191 LYS A CA 1
ATOM 1563 C C . LYS A 1 191 ? 39.011 2.505 -35.584 1.00 55.09 191 LYS A C 1
ATOM 1565 O O . LYS A 1 191 ? 37.896 2.788 -36.010 1.00 55.09 191 LYS A O 1
ATOM 1570 N N . TRP A 1 192 ? 39.255 2.546 -34.275 1.00 52.75 192 TRP A N 1
ATOM 1571 C CA . TRP A 1 192 ? 38.230 2.992 -33.317 1.00 52.75 192 TRP A CA 1
ATOM 1572 C C . TRP A 1 192 ? 38.060 4.512 -33.278 1.00 52.75 192 TRP A C 1
ATOM 1574 O O . TRP A 1 192 ? 36.991 4.991 -32.910 1.00 52.75 192 TRP A O 1
ATOM 1584 N N . GLU A 1 193 ? 39.094 5.253 -33.680 1.00 54.50 193 GLU A N 1
ATOM 1585 C CA . GLU A 1 193 ? 39.070 6.718 -33.791 1.00 54.50 193 GLU A CA 1
ATOM 1586 C C . GLU A 1 193 ? 38.519 7.208 -35.141 1.00 54.50 193 GLU A C 1
ATOM 1588 O O . GLU A 1 193 ? 38.213 8.389 -35.290 1.00 54.50 193 GLU A O 1
ATOM 1593 N N . THR A 1 194 ? 38.362 6.320 -36.129 1.00 56.22 194 THR A N 1
ATOM 1594 C CA . THR A 1 194 ? 37.735 6.669 -37.410 1.00 56.22 194 THR A CA 1
ATOM 1595 C C . THR A 1 194 ? 36.217 6.696 -37.268 1.00 56.22 194 THR A C 1
ATOM 1597 O O . THR A 1 194 ? 35.639 5.857 -36.573 1.00 56.22 194 THR A O 1
ATOM 1600 N N . SER A 1 195 ? 35.566 7.657 -37.931 1.00 56.59 195 SER A N 1
ATOM 1601 C CA . SER A 1 195 ? 34.106 7.765 -37.978 1.00 56.59 195 SER A CA 1
ATOM 1602 C C . SER A 1 195 ? 33.454 6.420 -38.338 1.00 56.59 195 SER A C 1
ATOM 1604 O O . SER A 1 195 ? 34.053 5.643 -39.084 1.00 56.59 195 SER A O 1
ATOM 1606 N N . PRO A 1 196 ? 32.251 6.114 -37.814 1.00 57.69 196 PRO A N 1
ATOM 1607 C CA . PRO A 1 196 ? 31.564 4.861 -38.107 1.00 57.69 196 PRO A CA 1
ATOM 1608 C C . PRO A 1 196 ? 31.485 4.643 -39.617 1.00 57.69 196 PRO A C 1
ATOM 1610 O O . PRO A 1 196 ? 30.970 5.490 -40.349 1.00 57.69 196 PRO A O 1
ATOM 1613 N N . THR A 1 197 ? 32.017 3.516 -40.073 1.00 62.75 197 THR A N 1
ATOM 1614 C CA . THR A 1 197 ? 31.928 3.101 -41.464 1.00 62.75 197 THR A CA 1
ATOM 1615 C C . THR A 1 197 ? 30.845 2.046 -41.507 1.00 62.75 197 THR A C 1
ATOM 1617 O O . THR A 1 197 ? 30.876 1.036 -40.798 1.00 62.75 197 THR A O 1
ATOM 1620 N N . THR A 1 198 ? 29.834 2.287 -42.337 1.00 65.69 198 THR A N 1
ATOM 1621 C CA . THR A 1 198 ? 28.813 1.269 -42.563 1.00 65.69 198 THR A CA 1
ATOM 1622 C C . THR A 1 198 ? 29.484 0.012 -43.120 1.00 65.69 198 THR A C 1
ATOM 1624 O O . THR A 1 198 ? 30.573 0.061 -43.697 1.00 65.69 198 THR A O 1
ATOM 1627 N N . ARG A 1 199 ? 28.815 -1.141 -43.040 1.00 61.53 199 ARG A N 1
ATOM 1628 C CA . ARG A 1 199 ? 29.290 -2.365 -43.713 1.00 61.53 199 ARG A CA 1
ATOM 1629 C C . ARG A 1 199 ? 29.582 -2.139 -45.210 1.00 61.53 199 ARG A C 1
ATOM 1631 O O . ARG A 1 199 ? 30.468 -2.776 -45.775 1.00 61.53 199 ARG A O 1
ATOM 1638 N N . GLN A 1 200 ? 28.839 -1.230 -45.844 1.00 65.69 200 GLN A N 1
ATOM 1639 C CA . GLN A 1 200 ? 29.094 -0.779 -47.214 1.00 65.69 200 GLN A CA 1
ATOM 1640 C C . GLN A 1 200 ? 30.346 0.103 -47.303 1.00 65.69 200 GLN A C 1
ATOM 1642 O O . GLN A 1 200 ? 31.132 -0.078 -48.226 1.00 65.69 200 GLN A O 1
ATOM 1647 N N . GLY A 1 201 ? 30.563 0.996 -46.334 1.00 70.31 201 GLY A N 1
ATOM 1648 C CA . GLY A 1 201 ? 31.784 1.789 -46.183 1.00 70.31 201 GLY A CA 1
ATOM 1649 C C . GLY A 1 201 ? 33.040 0.922 -46.153 1.00 70.31 201 GLY A C 1
ATOM 1650 O O . GLY A 1 201 ? 33.909 1.113 -46.992 1.00 70.31 201 GLY A O 1
ATOM 1651 N N . ASP A 1 202 ? 33.089 -0.109 -45.307 1.00 67.00 202 ASP A N 1
ATOM 1652 C CA . ASP A 1 202 ? 34.245 -1.020 -45.234 1.00 67.00 202 ASP A CA 1
ATOM 1653 C C . ASP A 1 202 ? 34.476 -1.787 -46.547 1.00 67.00 202 ASP A C 1
ATOM 1655 O O . ASP A 1 202 ? 35.612 -1.966 -46.993 1.00 67.00 202 ASP A O 1
ATOM 1659 N N . SER A 1 203 ? 33.400 -2.237 -47.202 1.00 72.19 203 SER A N 1
ATOM 1660 C CA . SER A 1 203 ? 33.499 -2.875 -48.520 1.00 72.19 203 SER A CA 1
ATOM 1661 C C . SER A 1 203 ? 34.043 -1.909 -49.574 1.00 72.19 203 SER A C 1
ATOM 1663 O O . SER A 1 203 ? 34.832 -2.308 -50.433 1.00 72.19 203 SER A O 1
ATOM 1665 N N . ASN A 1 204 ? 33.629 -0.645 -49.510 1.00 73.44 204 ASN A N 1
ATOM 1666 C CA . ASN A 1 204 ? 34.082 0.396 -50.417 1.00 73.44 204 ASN A CA 1
ATOM 1667 C C . ASN A 1 204 ? 35.538 0.781 -50.137 1.00 73.44 204 ASN A C 1
ATOM 1669 O O . ASN A 1 204 ? 36.305 0.868 -51.088 1.00 73.44 204 ASN A O 1
ATOM 1673 N N . GLU A 1 205 ? 35.952 0.912 -48.874 1.00 76.19 205 GLU A N 1
ATOM 1674 C CA . GLU A 1 205 ? 37.351 1.135 -48.484 1.00 76.19 205 GLU A CA 1
ATOM 1675 C C . GLU A 1 205 ? 38.254 0.008 -48.985 1.00 76.19 205 GLU A C 1
ATOM 1677 O O . GLU A 1 205 ? 39.289 0.262 -49.593 1.00 76.19 205 GLU A O 1
ATOM 1682 N N . ASN A 1 206 ? 37.848 -1.251 -48.799 1.00 80.94 206 ASN A N 1
ATOM 1683 C CA . ASN A 1 206 ? 38.609 -2.396 -49.300 1.00 80.94 206 ASN A CA 1
ATOM 1684 C C . ASN A 1 206 ? 38.734 -2.374 -50.828 1.00 80.94 206 ASN A C 1
ATOM 1686 O O . ASN A 1 206 ? 39.795 -2.695 -51.375 1.00 80.94 206 ASN A O 1
ATOM 1690 N N . ARG A 1 207 ? 37.663 -1.973 -51.523 1.00 84.56 207 ARG A N 1
ATOM 1691 C CA . ARG A 1 207 ? 37.676 -1.810 -52.977 1.00 84.56 207 ARG A CA 1
ATOM 1692 C C . ARG A 1 207 ? 38.613 -0.679 -53.400 1.00 84.56 207 ARG A C 1
ATOM 1694 O O . ARG A 1 207 ? 39.407 -0.891 -54.308 1.00 84.56 207 ARG A O 1
ATOM 1701 N N . ILE A 1 208 ? 38.559 0.473 -52.732 1.00 80.62 208 ILE A N 1
ATOM 1702 C CA . ILE A 1 208 ? 39.439 1.622 -52.990 1.00 80.62 208 ILE A CA 1
ATOM 1703 C C . ILE A 1 208 ? 40.898 1.227 -52.758 1.00 80.62 208 ILE A C 1
ATOM 1705 O O . ILE A 1 208 ? 41.703 1.384 -53.664 1.00 80.62 208 ILE A O 1
ATOM 1709 N N . ASN A 1 209 ? 41.225 0.595 -51.629 1.00 83.94 209 ASN A N 1
ATOM 1710 C CA . ASN A 1 209 ? 42.582 0.121 -51.337 1.00 83.94 209 ASN A CA 1
ATOM 1711 C C . ASN A 1 209 ? 43.103 -0.851 -52.408 1.00 83.94 209 ASN A C 1
ATOM 1713 O O . ASN A 1 209 ? 44.269 -0.796 -52.800 1.00 83.94 209 ASN A O 1
ATOM 1717 N N . SER A 1 210 ? 42.234 -1.737 -52.905 1.00 92.12 210 SER A N 1
ATOM 1718 C CA . SER A 1 210 ? 42.579 -2.665 -53.989 1.00 92.12 210 SER A CA 1
ATOM 1719 C C . SER A 1 210 ? 42.855 -1.924 -55.299 1.00 92.12 210 SER A C 1
ATOM 1721 O O . SER A 1 210 ? 43.824 -2.240 -55.989 1.00 92.12 210 SER A O 1
ATOM 1723 N N . LEU A 1 211 ? 42.036 -0.922 -55.627 1.00 90.44 211 LEU A N 1
ATOM 1724 C CA . LEU A 1 211 ? 42.214 -0.078 -56.808 1.00 90.44 211 LEU A CA 1
ATOM 1725 C C . LEU A 1 211 ? 43.476 0.787 -56.705 1.00 90.44 211 LEU A C 1
ATOM 1727 O O . LEU A 1 211 ? 44.249 0.840 -57.654 1.00 90.44 211 LEU A O 1
ATOM 1731 N N . GLU A 1 212 ? 43.749 1.394 -55.551 1.00 90.00 212 GLU A N 1
ATOM 1732 C CA . GLU A 1 212 ? 44.969 2.169 -55.309 1.00 90.00 212 GLU A CA 1
ATOM 1733 C C . GLU A 1 212 ? 46.226 1.310 -55.452 1.00 90.00 212 GLU A C 1
ATOM 1735 O O . GLU A 1 212 ? 47.231 1.752 -56.012 1.00 90.00 212 GLU A O 1
ATOM 1740 N N . PHE A 1 213 ? 46.184 0.067 -54.967 1.00 93.69 213 PHE A N 1
ATOM 1741 C CA . PHE A 1 213 ? 47.285 -0.877 -55.133 1.00 93.69 213 PHE A CA 1
ATOM 1742 C C . PHE A 1 213 ? 47.511 -1.233 -56.609 1.00 93.69 213 PHE A C 1
ATOM 1744 O O . PHE A 1 213 ? 48.656 -1.259 -57.076 1.00 93.69 213 PHE A O 1
ATOM 1751 N N . GLN A 1 214 ? 46.427 -1.469 -57.354 1.00 96.19 214 GLN A N 1
ATOM 1752 C CA . GLN A 1 214 ? 46.485 -1.716 -58.795 1.00 96.19 214 GLN A CA 1
ATOM 1753 C C . GLN A 1 214 ? 47.041 -0.500 -59.546 1.00 96.19 214 GLN A C 1
ATOM 1755 O O . GLN A 1 214 ? 47.947 -0.662 -60.361 1.00 96.19 214 GLN A O 1
ATOM 1760 N N . MET A 1 215 ? 46.586 0.713 -59.216 1.00 93.31 215 MET A N 1
ATOM 1761 C CA . MET A 1 215 ? 47.086 1.956 -59.809 1.00 93.31 215 MET A CA 1
ATOM 1762 C C . MET A 1 215 ? 48.570 2.168 -59.520 1.00 93.31 215 MET A C 1
ATOM 1764 O O . MET A 1 215 ? 49.334 2.368 -60.455 1.00 93.31 215 MET A O 1
ATOM 1768 N N . LYS A 1 216 ? 49.018 2.040 -58.264 1.00 93.75 216 LYS A N 1
ATOM 1769 C CA . LYS A 1 216 ? 50.444 2.169 -57.905 1.00 93.75 216 LYS A CA 1
ATOM 1770 C C . LYS A 1 216 ? 51.317 1.169 -58.664 1.00 93.75 216 LYS A C 1
ATOM 1772 O O . LYS A 1 216 ? 52.420 1.506 -59.092 1.00 93.75 216 LYS A O 1
ATOM 1777 N N . SER A 1 217 ? 50.816 -0.052 -58.851 1.00 94.06 217 SER A N 1
ATOM 1778 C CA . SER A 1 217 ? 51.497 -1.084 -59.638 1.00 94.06 217 SER A CA 1
ATOM 1779 C C . SER A 1 217 ? 51.589 -0.696 -61.117 1.00 94.06 217 SER A C 1
ATOM 1781 O O . SER A 1 217 ? 52.660 -0.815 -61.709 1.00 94.06 217 SER A O 1
ATOM 1783 N N . ALA A 1 218 ? 50.503 -0.176 -61.696 1.00 94.62 218 ALA A N 1
ATOM 1784 C CA . ALA A 1 218 ? 50.475 0.306 -63.074 1.00 94.62 218 ALA A CA 1
ATOM 1785 C C . ALA A 1 218 ? 51.400 1.517 -63.284 1.00 94.62 218 ALA A C 1
ATOM 1787 O O . ALA A 1 218 ? 52.190 1.519 -64.224 1.00 94.62 218 ALA A O 1
ATOM 1788 N N . THR A 1 219 ? 51.388 2.502 -62.380 1.00 94.62 219 THR A N 1
ATOM 1789 C CA . THR A 1 219 ? 52.280 3.671 -62.432 1.00 94.62 219 THR A CA 1
ATOM 1790 C C . THR A 1 219 ? 53.748 3.262 -62.364 1.00 94.62 219 THR A C 1
ATOM 1792 O O . THR A 1 219 ? 54.562 3.787 -63.115 1.00 94.62 219 THR A O 1
ATOM 1795 N N . LYS A 1 220 ? 54.095 2.279 -61.522 1.00 94.19 220 LYS A N 1
ATOM 1796 C CA . LYS A 1 220 ? 55.462 1.744 -61.443 1.00 94.19 220 LYS A CA 1
ATOM 1797 C C . LYS A 1 220 ? 55.890 1.034 -62.732 1.00 94.19 220 LYS A C 1
ATOM 1799 O O . LYS A 1 220 ? 57.051 1.109 -63.115 1.00 94.19 220 LYS A O 1
ATOM 1804 N N . LEU A 1 221 ? 54.979 0.329 -63.402 1.00 94.06 221 LEU A N 1
ATOM 1805 C CA . LEU A 1 221 ? 55.275 -0.274 -64.704 1.00 94.06 221 LEU A CA 1
ATOM 1806 C C . LEU A 1 221 ? 55.476 0.795 -65.781 1.00 94.06 221 LEU A C 1
ATOM 1808 O O . LEU A 1 221 ? 56.408 0.689 -66.572 1.00 94.06 221 LEU A O 1
ATOM 1812 N N . LEU A 1 222 ? 54.640 1.836 -65.781 1.00 92.75 222 LEU A N 1
ATOM 1813 C CA . LEU A 1 222 ? 54.771 2.963 -66.702 1.00 92.75 222 LEU A CA 1
ATOM 1814 C C . LEU A 1 222 ? 56.078 3.731 -66.490 1.00 92.75 222 LEU A C 1
ATOM 1816 O O . LEU A 1 222 ? 56.722 4.075 -67.474 1.00 92.75 222 LEU A O 1
ATOM 1820 N N . SER A 1 223 ? 56.512 3.945 -65.243 1.00 92.19 223 SER A N 1
ATOM 1821 C CA . SER A 1 223 ? 57.795 4.605 -64.974 1.00 92.19 223 SER A CA 1
ATOM 1822 C C . SER A 1 223 ? 58.973 3.783 -65.501 1.00 92.19 223 SER A C 1
ATOM 1824 O O . SER A 1 223 ? 59.829 4.323 -66.185 1.00 92.19 223 SER A O 1
ATOM 1826 N N . VAL A 1 224 ? 58.970 2.461 -65.286 1.00 92.88 224 VAL A N 1
ATOM 1827 C CA . VAL A 1 224 ? 60.014 1.567 -65.822 1.00 92.88 224 VAL A CA 1
ATOM 1828 C C . VAL A 1 224 ? 60.030 1.570 -67.353 1.00 92.88 224 VAL A C 1
ATOM 1830 O O . VAL A 1 224 ? 61.100 1.566 -67.953 1.00 92.88 224 VAL A O 1
ATOM 1833 N N . LEU A 1 225 ? 58.859 1.579 -67.999 1.00 90.00 225 LEU A N 1
ATOM 1834 C CA . LEU A 1 225 ? 58.767 1.688 -69.458 1.00 90.00 225 LEU A CA 1
ATOM 1835 C C . LEU A 1 225 ? 59.273 3.043 -69.965 1.00 90.00 225 LEU A C 1
ATOM 1837 O O . LEU A 1 225 ? 59.933 3.087 -71.000 1.00 90.00 225 LEU A O 1
ATOM 1841 N N . SER A 1 226 ? 58.983 4.125 -69.241 1.00 88.44 226 SER A N 1
ATOM 1842 C CA . SER A 1 226 ? 59.476 5.467 -69.553 1.00 88.44 226 SER A CA 1
ATOM 1843 C C . SER A 1 226 ? 61.001 5.531 -69.488 1.00 88.44 226 SER A C 1
ATOM 1845 O O . SER A 1 226 ? 61.613 6.021 -70.431 1.00 88.44 226 SER A O 1
ATOM 1847 N N . ASP A 1 227 ? 61.617 4.981 -68.437 1.00 87.81 227 ASP A N 1
ATOM 1848 C CA . ASP A 1 227 ? 63.079 4.942 -68.288 1.00 87.81 227 ASP A CA 1
ATOM 1849 C C . ASP A 1 227 ? 63.737 4.157 -69.440 1.00 87.81 227 ASP A C 1
ATOM 1851 O O . ASP A 1 227 ? 64.720 4.596 -70.032 1.00 87.81 227 ASP A O 1
ATOM 1855 N N . LEU A 1 228 ? 63.129 3.032 -69.836 1.00 85.75 228 LEU A N 1
ATOM 1856 C CA . LEU A 1 228 ? 63.589 2.201 -70.956 1.00 85.75 228 LEU A CA 1
ATOM 1857 C C . LEU A 1 228 ? 63.490 2.897 -72.321 1.00 85.75 228 LEU A C 1
ATOM 1859 O O . LEU A 1 228 ? 64.268 2.595 -73.227 1.00 85.75 228 LEU A O 1
ATOM 1863 N N . MET A 1 229 ? 62.503 3.778 -72.499 1.00 84.62 229 MET A N 1
ATOM 1864 C CA . MET A 1 229 ? 62.350 4.559 -73.728 1.00 84.62 229 MET A CA 1
ATOM 1865 C C . MET A 1 229 ? 63.226 5.818 -73.724 1.00 84.62 229 MET A C 1
ATOM 1867 O O . MET A 1 229 ? 63.724 6.189 -74.784 1.00 84.62 229 MET A O 1
ATOM 1871 N N . GLY A 1 230 ? 63.469 6.425 -72.558 1.00 70.19 230 GLY A N 1
ATOM 1872 C CA . GLY A 1 230 ? 64.360 7.577 -72.392 1.00 70.19 230 GLY A CA 1
ATOM 1873 C C . GLY A 1 230 ? 65.818 7.258 -72.732 1.00 70.19 230 GLY A C 1
ATOM 1874 O O . GLY A 1 230 ? 66.440 7.996 -73.490 1.00 70.19 230 GLY A O 1
ATOM 1875 N N . GLU A 1 231 ? 66.335 6.098 -72.306 1.00 61.34 231 GLU A N 1
ATOM 1876 C CA . GLU A 1 231 ? 67.704 5.666 -72.654 1.00 61.34 231 GLU A CA 1
ATOM 1877 C C . GLU A 1 231 ? 67.907 5.395 -74.158 1.00 61.34 231 GLU A C 1
ATOM 1879 O O . GLU A 1 231 ? 69.040 5.34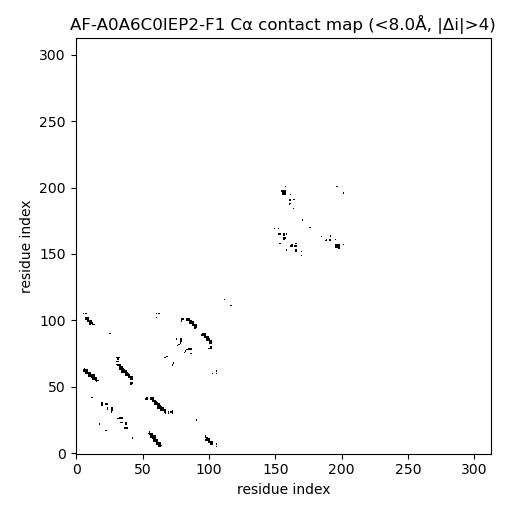7 -74.635 1.00 61.34 231 GLU A O 1
ATOM 1884 N N . LYS A 1 232 ? 66.830 5.229 -74.936 1.00 59.03 232 LYS A N 1
ATOM 1885 C CA . LYS A 1 232 ? 66.918 5.049 -76.393 1.00 59.03 232 LYS A CA 1
ATOM 1886 C C . LYS A 1 232 ? 66.942 6.356 -77.183 1.00 59.03 232 LYS A C 1
ATOM 1888 O O . LYS A 1 232 ? 67.293 6.310 -78.358 1.00 59.03 232 LYS A O 1
ATOM 1893 N N . LEU A 1 233 ? 66.576 7.481 -76.572 1.00 55.50 233 LEU A N 1
ATOM 1894 C CA . LEU A 1 233 ? 66.500 8.779 -77.249 1.00 55.50 233 LEU A CA 1
ATOM 1895 C C . LEU A 1 233 ? 67.774 9.619 -77.083 1.00 55.50 233 LEU A C 1
ATOM 1897 O O . LEU A 1 233 ? 68.085 10.395 -77.977 1.00 55.50 233 LEU A O 1
ATOM 1901 N N . GLU A 1 234 ? 68.602 9.374 -76.061 1.00 53.28 234 GLU A N 1
ATOM 1902 C CA . GLU A 1 234 ? 69.910 10.050 -75.926 1.00 53.28 234 GLU A CA 1
ATOM 1903 C C . GLU A 1 234 ? 70.975 9.585 -76.951 1.00 53.28 234 GLU A C 1
ATOM 1905 O O . GLU A 1 234 ? 72.075 10.132 -76.997 1.00 53.28 234 GLU A O 1
ATOM 1910 N N . ALA A 1 235 ? 70.667 8.603 -77.811 1.00 52.44 235 ALA A N 1
ATOM 1911 C CA . ALA A 1 235 ? 71.554 8.156 -78.893 1.00 52.44 235 ALA A CA 1
ATOM 1912 C C . ALA A 1 235 ? 71.208 8.734 -80.284 1.00 52.44 235 ALA A C 1
ATOM 1914 O O . ALA A 1 235 ? 71.963 8.507 -81.229 1.00 52.44 235 ALA A O 1
ATOM 1915 N N . GLU A 1 236 ? 70.110 9.485 -80.423 1.00 56.12 236 GLU A N 1
ATOM 1916 C CA . GLU A 1 236 ? 69.692 10.120 -81.688 1.00 56.12 236 GLU A CA 1
ATOM 1917 C C . GLU A 1 236 ? 69.217 11.577 -81.494 1.00 56.12 236 GLU A C 1
ATOM 1919 O O . GLU A 1 236 ? 68.420 12.089 -82.276 1.00 56.12 236 GLU A O 1
ATOM 1924 N N . GLU A 1 237 ? 69.735 12.293 -80.491 1.00 48.19 237 GLU A N 1
ATOM 1925 C CA . GLU A 1 237 ? 69.563 13.750 -80.393 1.00 48.19 237 GLU A CA 1
ATOM 1926 C C . GLU A 1 237 ? 70.691 14.497 -81.113 1.00 48.19 237 GLU A C 1
ATOM 1928 O O . GLU A 1 237 ? 71.517 15.179 -80.520 1.00 48.19 237 GLU A O 1
ATOM 1933 N N . ASP A 1 238 ? 70.670 14.400 -82.438 1.00 46.09 238 ASP A N 1
ATOM 1934 C CA . ASP A 1 238 ? 70.932 15.560 -83.278 1.00 46.09 238 ASP A CA 1
ATOM 1935 C C . ASP A 1 238 ? 69.772 15.639 -84.278 1.00 46.09 238 ASP A C 1
ATOM 1937 O O . ASP A 1 238 ? 69.669 14.824 -85.195 1.00 46.09 238 ASP A O 1
ATOM 1941 N N . ASN A 1 239 ? 68.943 16.680 -84.125 1.00 52.38 239 ASN A N 1
ATOM 1942 C CA . ASN A 1 239 ? 68.117 17.273 -85.185 1.00 52.38 239 ASN A CA 1
ATOM 1943 C C . ASN A 1 239 ? 66.635 16.853 -85.324 1.00 52.38 239 ASN A C 1
ATOM 1945 O O . ASN A 1 239 ? 66.208 16.557 -86.435 1.00 52.38 239 ASN A O 1
ATOM 1949 N N . TYR A 1 240 ? 65.805 16.954 -84.275 1.00 52.19 240 TYR A N 1
ATOM 1950 C CA . TYR A 1 240 ? 64.366 17.236 -84.464 1.00 52.19 240 TYR A CA 1
ATOM 1951 C C . TYR A 1 240 ? 63.765 18.016 -83.282 1.00 52.19 240 TYR A C 1
ATOM 1953 O O . TYR A 1 240 ? 63.407 17.456 -82.252 1.00 52.19 240 TYR A O 1
ATOM 1961 N N . SER A 1 241 ? 63.612 19.332 -83.450 1.00 48.19 241 SER A N 1
ATOM 1962 C CA . SER A 1 241 ? 62.748 20.153 -82.600 1.00 48.19 241 SER A CA 1
ATOM 1963 C C . SER A 1 241 ? 61.289 19.917 -83.001 1.00 48.19 241 SER A C 1
ATOM 1965 O O . SER A 1 241 ? 60.868 20.362 -84.072 1.00 48.19 241 SER A O 1
ATOM 1967 N N . VAL A 1 242 ? 60.520 19.220 -82.168 1.00 52.00 242 VAL A N 1
ATOM 1968 C CA . VAL A 1 242 ? 59.067 19.082 -82.336 1.00 52.00 242 VAL A CA 1
ATOM 1969 C C . VAL A 1 242 ? 58.373 19.690 -81.122 1.00 52.00 242 VAL A C 1
ATOM 1971 O O . VAL A 1 242 ? 58.646 19.311 -79.986 1.00 52.00 242 VAL A O 1
ATOM 1974 N N . ASP A 1 243 ? 57.489 20.651 -81.396 1.00 54.16 243 ASP A N 1
ATOM 1975 C CA . ASP A 1 243 ? 56.633 21.350 -80.437 1.00 54.16 243 ASP A CA 1
ATOM 1976 C C . ASP A 1 243 ? 55.787 20.368 -79.610 1.00 54.16 243 ASP A C 1
ATOM 1978 O O . ASP A 1 243 ? 54.814 19.788 -80.098 1.00 54.16 243 ASP A O 1
ATOM 1982 N N . LEU A 1 244 ? 56.125 20.220 -78.326 1.00 51.69 244 LEU A N 1
ATOM 1983 C CA . LEU A 1 244 ? 55.258 19.624 -77.311 1.00 51.69 244 LEU A CA 1
ATOM 1984 C C . LEU A 1 244 ? 54.458 20.742 -76.631 1.00 51.69 244 LEU A C 1
ATOM 1986 O O . LEU A 1 244 ? 54.888 21.320 -75.633 1.00 51.69 244 LEU A O 1
ATOM 1990 N N . GLN A 1 245 ? 53.284 21.056 -77.180 1.00 52.12 245 GLN A N 1
ATOM 1991 C CA . GLN A 1 245 ? 52.388 22.074 -76.617 1.00 52.12 245 GLN A CA 1
ATOM 1992 C C . GLN A 1 245 ? 50.927 21.620 -76.467 1.00 52.12 245 GLN A C 1
ATOM 1994 O O . GLN A 1 245 ? 50.055 22.458 -76.286 1.00 52.12 245 GLN A O 1
ATOM 1999 N N . SER A 1 246 ? 50.633 20.312 -76.495 1.00 52.66 246 SER A N 1
ATOM 2000 C CA . SER A 1 246 ? 49.241 19.816 -76.506 1.00 52.66 246 SER A CA 1
ATOM 2001 C C . SER A 1 246 ? 48.880 18.750 -75.459 1.00 52.66 246 SER A C 1
ATOM 2003 O O . SER A 1 246 ? 47.904 18.029 -75.642 1.00 52.66 246 SER A O 1
ATOM 2005 N N . ILE A 1 247 ? 49.621 18.633 -74.350 1.00 49.94 247 ILE A N 1
ATOM 2006 C CA . ILE A 1 247 ? 49.307 17.657 -73.277 1.00 49.94 247 ILE A CA 1
ATOM 2007 C C . ILE A 1 247 ? 48.569 18.303 -72.079 1.00 49.94 247 ILE A C 1
ATOM 2009 O O . ILE A 1 247 ? 48.143 17.603 -71.165 1.00 49.94 247 ILE A O 1
ATOM 2013 N N . SER A 1 248 ? 48.319 19.620 -72.085 1.00 50.81 248 SER A N 1
ATOM 2014 C CA . SER A 1 248 ? 47.602 20.302 -70.988 1.00 50.81 248 SER A CA 1
ATOM 2015 C C . SER A 1 248 ? 46.082 20.118 -70.984 1.00 50.81 248 SER A C 1
ATOM 2017 O O . SER A 1 248 ? 45.444 20.422 -69.979 1.00 50.81 248 SER A O 1
ATOM 2019 N N . ASP A 1 249 ? 45.484 19.632 -72.073 1.00 52.09 249 ASP A N 1
ATOM 2020 C CA . ASP A 1 249 ? 44.029 19.747 -72.249 1.00 52.09 249 ASP A CA 1
ATOM 2021 C C . ASP A 1 249 ? 43.256 18.519 -71.735 1.00 52.09 249 ASP A C 1
ATOM 2023 O O . ASP A 1 249 ? 42.079 18.620 -71.399 1.00 52.09 249 ASP A O 1
ATOM 2027 N N . THR A 1 250 ? 43.923 17.374 -71.561 1.00 55.12 250 THR A N 1
ATOM 2028 C CA . THR A 1 250 ? 43.303 16.137 -71.045 1.00 55.12 250 THR A CA 1
ATOM 2029 C C . THR A 1 250 ? 43.115 16.110 -69.524 1.00 55.12 250 THR A C 1
ATOM 2031 O O . THR A 1 250 ? 42.273 15.365 -69.027 1.00 55.12 250 THR A O 1
ATOM 2034 N N . GLU A 1 251 ? 43.858 16.919 -68.762 1.00 51.50 251 GLU A N 1
ATOM 2035 C CA . GLU A 1 251 ? 43.713 16.982 -67.296 1.00 51.50 251 GLU A CA 1
ATOM 2036 C C . GLU A 1 251 ? 42.504 17.838 -66.868 1.00 51.50 251 GLU A C 1
ATOM 2038 O O . GLU A 1 251 ? 41.907 17.603 -65.817 1.00 51.50 251 GLU A O 1
ATOM 2043 N N . ALA A 1 252 ? 42.083 18.785 -67.714 1.00 54.06 252 ALA A N 1
ATOM 2044 C CA . ALA A 1 252 ? 40.918 19.632 -67.465 1.00 54.06 252 ALA A CA 1
ATOM 2045 C C . ALA A 1 252 ? 39.579 18.895 -67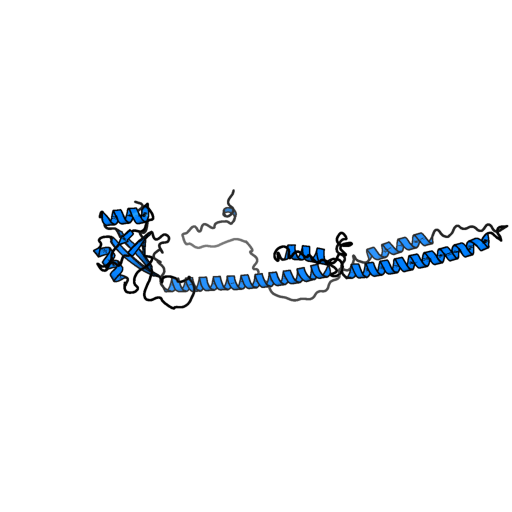.680 1.00 54.06 252 ALA A C 1
ATOM 2047 O O . ALA A 1 252 ? 38.587 19.220 -67.028 1.00 54.06 252 ALA A O 1
ATOM 2048 N N . GLU A 1 253 ? 39.545 17.881 -68.550 1.00 54.41 253 GLU A N 1
ATOM 2049 C CA . GLU A 1 253 ? 38.325 17.122 -68.857 1.00 54.41 253 GLU A CA 1
ATOM 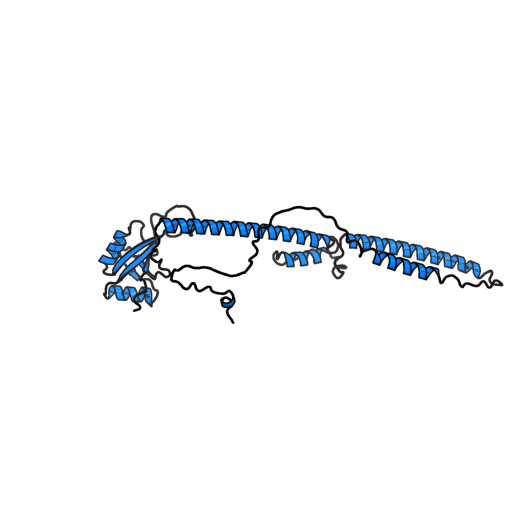2050 C C . GLU A 1 253 ? 37.956 16.138 -67.726 1.00 54.41 253 GLU A C 1
ATOM 2052 O O . GLU A 1 253 ? 36.781 15.972 -67.400 1.00 54.41 253 GLU A O 1
ATOM 2057 N N . TYR A 1 254 ? 38.954 15.592 -67.019 1.00 55.59 254 TYR A N 1
ATOM 2058 C CA . TYR A 1 254 ? 38.743 14.683 -65.881 1.00 55.59 254 TYR A CA 1
ATOM 2059 C C . TYR A 1 254 ? 38.185 15.370 -64.621 1.00 55.59 254 TYR A C 1
ATOM 2061 O O . TYR A 1 254 ? 37.502 14.727 -63.822 1.00 55.59 254 TYR A O 1
ATOM 2069 N N . LEU A 1 255 ? 38.437 16.671 -64.433 1.00 53.84 255 LEU A N 1
ATOM 2070 C CA . LEU A 1 255 ? 37.896 17.432 -63.297 1.00 53.84 255 LEU A CA 1
ATOM 2071 C C . LEU A 1 255 ? 36.430 17.850 -63.509 1.00 53.84 255 LEU A C 1
ATOM 2073 O O . LEU A 1 255 ? 35.683 17.956 -62.540 1.00 53.84 255 LEU A O 1
ATOM 2077 N N . LEU A 1 256 ? 35.985 18.017 -64.759 1.00 54.84 256 LEU A N 1
ATOM 2078 C CA . LEU A 1 256 ? 34.593 18.363 -65.083 1.00 54.84 256 LEU A CA 1
ATOM 2079 C C . LEU A 1 256 ? 33.627 17.174 -64.943 1.00 54.84 256 LEU A C 1
ATOM 2081 O O . LEU A 1 256 ? 32.450 17.366 -64.636 1.00 54.84 256 LEU A O 1
ATOM 2085 N N . GLU A 1 257 ? 34.107 15.941 -65.117 1.00 51.44 257 GLU A N 1
ATOM 2086 C CA . GLU A 1 257 ? 33.268 14.739 -65.012 1.00 51.44 257 GLU A CA 1
ATOM 2087 C C . GLU A 1 257 ? 32.947 14.363 -63.548 1.00 51.44 257 GLU A C 1
ATOM 2089 O O . GLU A 1 257 ? 31.916 13.746 -63.264 1.00 51.44 257 GLU A O 1
ATOM 2094 N N . GLN A 1 258 ? 33.771 14.805 -62.588 1.00 51.72 258 GLN A N 1
ATOM 2095 C CA . GLN A 1 258 ? 33.566 14.546 -61.157 1.00 51.72 258 GLN A CA 1
ATOM 2096 C C . GLN A 1 258 ? 32.445 15.413 -60.548 1.00 51.72 258 GLN A C 1
ATOM 2098 O O . GLN A 1 258 ? 31.665 14.918 -59.729 1.00 51.72 258 GLN A O 1
ATOM 2103 N N . ASP A 1 259 ? 32.274 16.651 -61.025 1.00 49.62 259 ASP A N 1
ATOM 2104 C CA . ASP A 1 259 ? 31.176 17.543 -60.613 1.00 49.62 259 ASP A CA 1
ATOM 2105 C C . ASP A 1 259 ? 29.812 17.109 -61.182 1.00 49.62 259 ASP A C 1
ATOM 2107 O O . ASP A 1 259 ? 28.754 17.401 -60.608 1.00 49.62 259 ASP A O 1
ATOM 2111 N N . HIS A 1 260 ? 29.801 16.347 -62.281 1.00 49.19 260 HIS A N 1
ATOM 2112 C CA . HIS A 1 260 ? 28.559 15.896 -62.909 1.00 49.19 260 HIS A CA 1
ATOM 2113 C C . HIS A 1 260 ? 27.863 14.762 -62.126 1.00 49.19 260 HIS A C 1
ATOM 2115 O O . HIS A 1 260 ? 26.634 14.637 -62.184 1.00 49.19 260 HIS A O 1
ATOM 2121 N N . TYR A 1 261 ? 28.608 13.979 -61.333 1.00 51.50 261 TYR A N 1
ATOM 2122 C CA . TYR A 1 261 ? 28.051 12.910 -60.491 1.00 51.50 261 TYR A CA 1
ATOM 2123 C C . TYR A 1 261 ? 27.511 13.401 -59.139 1.00 51.50 261 TYR A C 1
ATOM 2125 O O . TYR A 1 261 ? 26.634 12.752 -58.565 1.00 51.50 261 TYR A O 1
ATOM 2133 N N . GLN A 1 262 ? 27.965 14.554 -58.639 1.00 47.44 262 GLN A N 1
ATOM 2134 C CA . GLN A 1 262 ? 27.488 15.096 -57.360 1.00 47.44 262 GLN A CA 1
ATOM 2135 C C . GLN A 1 262 ? 26.111 15.777 -57.465 1.00 47.44 262 GLN A C 1
ATOM 2137 O O . GLN A 1 262 ? 25.373 15.826 -56.482 1.00 47.44 262 GLN A O 1
ATOM 2142 N N . ASN A 1 263 ? 25.711 16.220 -58.662 1.00 48.38 263 ASN A N 1
ATOM 2143 C CA . ASN A 1 263 ? 24.451 16.941 -58.883 1.00 48.38 263 ASN A CA 1
ATOM 2144 C C . ASN A 1 263 ? 23.250 16.069 -59.299 1.00 48.38 263 ASN A C 1
ATOM 2146 O O . ASN A 1 263 ? 22.140 16.586 -59.418 1.00 48.38 263 ASN A O 1
ATOM 2150 N N . GLN A 1 264 ? 23.413 14.753 -59.483 1.00 43.12 264 GLN A N 1
ATOM 2151 C CA . GLN A 1 264 ? 22.297 13.868 -59.863 1.00 43.12 264 GLN A CA 1
ATOM 2152 C C . GLN A 1 264 ? 21.509 13.266 -58.685 1.00 43.12 264 GLN A C 1
ATOM 2154 O O . GLN A 1 264 ? 20.494 12.616 -58.917 1.00 43.12 264 GLN A O 1
ATOM 2159 N N . TYR A 1 265 ? 21.905 13.508 -57.429 1.00 46.59 265 TYR A N 1
ATOM 2160 C CA . TYR A 1 265 ? 21.244 12.910 -56.255 1.00 46.59 265 TYR A CA 1
ATOM 2161 C C . TYR A 1 265 ? 20.224 13.804 -55.527 1.00 46.59 265 TYR A C 1
ATOM 2163 O O . TYR A 1 265 ? 19.676 13.373 -54.516 1.00 46.59 265 TYR A O 1
ATOM 2171 N N . TYR A 1 266 ? 19.928 15.011 -56.028 1.00 46.72 266 TYR A N 1
ATOM 2172 C CA . TYR A 1 266 ? 19.031 15.957 -55.339 1.00 46.72 266 TYR A CA 1
ATOM 2173 C C . TYR A 1 266 ? 17.723 16.319 -56.051 1.00 46.72 266 TYR A C 1
ATOM 2175 O O . TYR A 1 266 ? 17.004 17.178 -55.558 1.00 46.72 266 TYR A O 1
ATOM 2183 N N . ASN A 1 267 ? 17.348 15.654 -57.146 1.00 51.97 267 ASN A N 1
ATOM 2184 C CA . ASN A 1 267 ? 16.045 15.895 -57.777 1.00 51.97 267 ASN A CA 1
ATOM 2185 C C . ASN A 1 267 ? 15.344 14.586 -58.137 1.00 51.97 267 ASN A C 1
ATOM 2187 O O . ASN A 1 267 ? 15.397 14.131 -59.278 1.00 51.97 267 ASN A O 1
ATOM 2191 N N . GLN A 1 268 ? 14.653 13.999 -57.160 1.00 41.53 268 GLN A N 1
ATOM 2192 C CA . GLN A 1 268 ? 13.563 13.071 -57.444 1.00 41.53 268 GLN A CA 1
ATOM 2193 C C . GLN A 1 268 ? 12.495 13.134 -56.347 1.00 41.53 268 GLN A C 1
ATOM 2195 O O . GLN A 1 268 ? 12.238 12.166 -55.638 1.00 41.53 268 GLN A O 1
ATOM 2200 N N . ASP A 1 269 ? 11.848 14.294 -56.242 1.00 46.41 269 ASP A N 1
ATOM 2201 C CA . ASP A 1 269 ? 10.448 14.325 -55.837 1.00 46.41 269 ASP A CA 1
ATOM 2202 C C . ASP A 1 269 ? 9.619 13.849 -57.034 1.00 46.41 269 ASP A C 1
ATOM 2204 O O . ASP A 1 269 ? 9.606 14.483 -58.087 1.00 46.41 269 ASP A O 1
ATOM 2208 N N . ASN A 1 270 ? 8.949 12.710 -56.880 1.00 40.72 270 ASN A N 1
ATOM 2209 C CA . ASN A 1 270 ? 7.714 12.425 -57.597 1.00 40.72 270 ASN A CA 1
ATOM 2210 C C . ASN A 1 270 ? 6.867 11.444 -56.786 1.00 40.72 270 ASN A C 1
ATOM 2212 O O . ASN A 1 270 ? 7.156 10.254 -56.679 1.00 40.72 270 ASN A O 1
ATOM 2216 N N . GLU A 1 271 ? 5.827 12.020 -56.190 1.00 48.19 271 GLU A N 1
ATOM 2217 C CA . GLU A 1 271 ? 4.447 11.547 -56.227 1.00 48.19 271 GLU A CA 1
ATOM 2218 C C . GLU A 1 271 ? 4.234 10.040 -56.434 1.00 48.19 271 GLU A C 1
ATOM 2220 O O . GLU A 1 271 ? 4.353 9.495 -57.531 1.00 48.19 271 GLU A O 1
ATOM 2225 N N . THR A 1 272 ? 3.732 9.372 -55.397 1.00 38.28 272 THR A N 1
ATOM 2226 C CA . THR A 1 272 ? 2.764 8.293 -55.619 1.00 38.28 272 THR A CA 1
ATOM 2227 C C . THR A 1 272 ? 1.731 8.256 -54.505 1.00 38.28 272 THR A C 1
ATOM 2229 O O . THR A 1 272 ? 1.902 7.700 -53.424 1.00 38.28 272 THR A O 1
ATOM 2232 N N . THR A 1 273 ? 0.615 8.890 -54.831 1.00 45.84 273 THR A N 1
ATOM 2233 C CA . THR A 1 273 ? -0.740 8.653 -54.355 1.00 45.84 273 THR A CA 1
ATOM 2234 C C . THR A 1 273 ? -1.020 7.161 -54.145 1.00 45.84 273 THR A C 1
ATOM 2236 O O . THR A 1 273 ? -1.131 6.424 -55.118 1.00 45.84 273 THR A O 1
ATOM 2239 N N . TYR A 1 274 ? -1.246 6.721 -52.904 1.00 35.81 274 TYR A N 1
ATOM 2240 C CA . TYR A 1 274 ? -2.200 5.643 -52.630 1.00 35.81 274 TYR A CA 1
ATOM 2241 C C . TYR A 1 274 ? -2.905 5.856 -51.290 1.00 35.81 274 TYR A C 1
ATOM 2243 O O . TYR A 1 274 ? -2.316 5.939 -50.217 1.00 35.81 274 TYR A O 1
ATOM 2251 N N . SER A 1 275 ? -4.222 5.954 -51.421 1.00 47.41 275 SER A N 1
ATOM 2252 C CA . SER A 1 275 ? -5.237 6.028 -50.385 1.00 47.41 275 SER A CA 1
ATOM 2253 C C . SER A 1 275 ? -5.176 4.831 -49.433 1.00 47.41 275 SER A C 1
ATOM 2255 O O . SER A 1 275 ? -5.297 3.685 -49.864 1.00 47.41 275 SER A O 1
ATOM 2257 N N . SER A 1 276 ? -5.160 5.101 -48.130 1.00 36.84 276 SER A N 1
ATOM 2258 C CA . SER A 1 276 ? -5.798 4.240 -47.132 1.00 36.84 276 SER A CA 1
ATOM 2259 C C . SER A 1 276 ? -6.362 5.103 -46.011 1.00 36.84 276 SER A C 1
ATOM 2261 O O . SER A 1 276 ? -5.650 5.638 -45.167 1.00 36.84 276 SER A O 1
ATOM 2263 N N . ARG A 1 277 ? -7.687 5.260 -46.056 1.00 42.78 277 ARG A N 1
ATOM 2264 C CA . ARG A 1 277 ? -8.513 5.782 -44.973 1.00 42.78 277 ARG A CA 1
ATOM 2265 C C . ARG A 1 277 ? -8.350 4.897 -43.737 1.00 42.78 277 ARG A C 1
ATOM 2267 O O . ARG A 1 277 ? -8.723 3.730 -43.781 1.00 42.78 277 ARG A O 1
ATOM 2274 N N . THR A 1 278 ? -7.967 5.494 -42.617 1.00 37.97 278 THR A N 1
ATOM 2275 C CA . THR A 1 278 ? -8.504 5.115 -41.306 1.00 37.97 278 THR A CA 1
ATOM 2276 C C . THR A 1 278 ? -8.865 6.388 -40.560 1.00 37.97 278 THR A C 1
ATOM 2278 O O . THR A 1 278 ? -8.032 7.261 -40.330 1.00 37.97 278 THR A O 1
ATOM 2281 N N . HIS A 1 279 ? -10.152 6.497 -40.261 1.00 38.44 279 HIS A N 1
ATOM 2282 C CA . HIS A 1 279 ? -10.805 7.607 -39.595 1.00 38.44 279 HIS A CA 1
ATOM 2283 C C . HIS A 1 279 ? -10.234 7.797 -38.182 1.00 38.44 279 HIS A C 1
ATOM 2285 O O . HIS A 1 279 ? -10.433 6.950 -37.316 1.00 38.44 279 HIS A O 1
ATOM 2291 N N . SER A 1 280 ? -9.536 8.913 -37.957 1.00 34.47 280 SER A N 1
ATOM 2292 C CA . SER A 1 280 ? -9.241 9.425 -36.619 1.00 34.47 280 SER A CA 1
ATOM 2293 C C . SER A 1 280 ? -10.335 10.417 -36.245 1.00 34.47 280 SER A C 1
ATOM 2295 O O . SER A 1 280 ? -10.423 11.517 -36.790 1.00 34.47 280 SER A O 1
ATOM 2297 N N . SER A 1 281 ? -11.210 9.984 -35.346 1.00 40.28 281 SER A N 1
ATOM 2298 C CA . SER A 1 281 ? -12.251 10.797 -34.734 1.00 40.28 281 SER A CA 1
ATOM 2299 C C . SER A 1 281 ? -11.624 11.722 -33.687 1.00 40.28 281 SER A C 1
ATOM 2301 O O . SER A 1 281 ? -11.622 11.406 -32.501 1.00 40.28 281 SER A O 1
ATOM 2303 N N . MET A 1 282 ? -11.090 12.867 -34.113 1.00 38.50 282 MET A N 1
ATOM 2304 C CA . MET A 1 282 ? -10.925 14.026 -33.231 1.00 38.50 282 MET A CA 1
ATOM 2305 C C . MET A 1 282 ? -12.028 15.039 -33.553 1.00 38.50 282 MET A C 1
ATOM 2307 O O . MET A 1 282 ? -12.039 15.574 -34.661 1.00 38.50 282 MET A O 1
ATOM 2311 N N . PRO A 1 283 ? -12.958 15.326 -32.626 1.00 42.62 283 PRO A N 1
ATOM 2312 C CA . PRO A 1 283 ? -13.890 16.428 -32.798 1.00 42.62 283 PRO A CA 1
ATOM 2313 C C . PRO A 1 283 ? -13.140 17.751 -32.628 1.00 42.62 283 PRO A C 1
ATOM 2315 O O . PRO A 1 283 ? -12.500 17.989 -31.603 1.00 42.62 283 PRO A O 1
ATOM 2318 N N . SER A 1 284 ? -13.230 18.611 -33.637 1.00 38.44 284 SER A N 1
ATOM 2319 C CA . SER A 1 284 ? -12.791 20.001 -33.579 1.00 38.44 284 SER A CA 1
ATOM 2320 C C . SER A 1 284 ? -13.685 20.795 -32.624 1.00 38.44 284 SER A C 1
ATOM 2322 O O . SER A 1 284 ? -14.894 20.889 -32.838 1.00 38.44 284 SER A O 1
ATOM 2324 N N . LEU A 1 285 ? -13.079 21.391 -31.598 1.00 39.72 285 LEU A N 1
ATOM 2325 C CA . LEU A 1 285 ? -13.671 22.464 -30.803 1.00 39.72 285 LEU A CA 1
ATOM 2326 C C . LEU A 1 285 ? -13.797 23.709 -31.690 1.00 39.72 285 LEU A C 1
ATOM 2328 O O . LEU A 1 285 ? -12.809 24.387 -31.958 1.00 39.72 285 LEU A O 1
ATOM 2332 N N . ILE A 1 286 ? -15.013 23.964 -32.169 1.00 38.50 286 ILE A N 1
ATOM 2333 C CA . ILE A 1 286 ? -15.422 25.249 -32.733 1.00 38.50 286 ILE A CA 1
ATOM 2334 C C . ILE A 1 286 ? -16.180 25.992 -31.635 1.00 38.50 286 ILE A C 1
ATOM 2336 O O . ILE A 1 286 ? -17.206 25.522 -31.146 1.00 38.50 286 ILE A O 1
ATOM 2340 N N . GLU A 1 287 ? -15.643 27.147 -31.254 1.00 47.69 287 GLU A N 1
ATOM 2341 C CA . GLU A 1 287 ? -16.382 28.227 -30.609 1.00 47.69 287 GLU A CA 1
ATOM 2342 C C . GLU A 1 287 ? -17.303 28.892 -31.641 1.00 47.69 287 GLU A C 1
ATOM 2344 O O . GLU A 1 287 ? -16.855 29.208 -32.744 1.00 47.69 287 GLU A O 1
ATOM 2349 N N . ASN A 1 288 ? -18.577 29.104 -31.288 1.00 39.69 288 ASN A N 1
ATOM 2350 C CA . ASN A 1 288 ? -19.226 30.423 -31.325 1.00 39.69 288 ASN A CA 1
ATOM 2351 C C . ASN A 1 288 ? -20.688 30.364 -30.825 1.00 39.69 288 ASN A C 1
ATOM 2353 O O . ASN A 1 288 ? -21.522 29.677 -31.403 1.00 39.69 288 ASN A O 1
ATOM 2357 N N . TYR A 1 289 ? -20.897 31.076 -29.712 1.00 41.09 289 TYR A N 1
ATOM 2358 C CA . TYR A 1 289 ? -21.949 32.036 -29.325 1.00 41.09 289 TYR A CA 1
ATOM 2359 C C . TYR A 1 289 ? -23.435 31.926 -29.749 1.00 41.09 289 TYR A C 1
ATOM 2361 O O . TYR A 1 289 ? -23.758 31.759 -30.920 1.00 41.09 289 TYR A O 1
ATOM 2369 N N . ASP A 1 290 ? -24.260 32.229 -28.724 1.00 39.00 290 ASP A N 1
ATOM 2370 C CA . ASP A 1 290 ? -25.602 32.860 -28.677 1.00 39.00 290 ASP A CA 1
ATOM 2371 C C . ASP A 1 290 ? -26.800 32.062 -29.243 1.00 39.00 290 ASP A C 1
ATOM 2373 O O . ASP A 1 290 ? -26.692 31.382 -30.251 1.00 39.00 290 ASP A O 1
ATOM 2377 N N . GLU A 1 291 ? -28.018 32.040 -28.690 1.00 42.59 291 GLU A N 1
ATOM 2378 C CA . GLU A 1 291 ? -28.725 32.751 -27.615 1.00 42.59 291 GLU A CA 1
ATOM 2379 C C . GLU A 1 291 ? -30.036 31.957 -27.338 1.00 42.59 291 GLU A C 1
ATOM 2381 O O . GLU A 1 291 ? -30.502 31.236 -28.223 1.00 42.59 291 GLU A O 1
ATOM 2386 N N . ALA A 1 292 ? -30.638 32.149 -26.152 1.00 40.03 292 ALA A N 1
ATOM 2387 C CA . ALA A 1 292 ? -32.070 32.001 -25.794 1.00 40.03 292 ALA A CA 1
ATOM 2388 C C . ALA A 1 292 ? -32.399 31.068 -24.602 1.00 40.03 292 ALA A C 1
ATOM 2390 O O . ALA A 1 292 ? -32.543 29.855 -24.726 1.00 40.03 292 ALA A O 1
ATOM 2391 N N . ASP A 1 293 ? -32.582 31.725 -23.450 1.00 43.19 293 ASP A N 1
ATOM 2392 C CA . ASP A 1 293 ? -33.632 31.538 -22.439 1.00 43.19 293 ASP A CA 1
ATOM 2393 C C . ASP A 1 293 ? -34.028 30.128 -21.965 1.00 43.19 293 ASP A C 1
ATOM 2395 O O . ASP A 1 293 ? -34.806 29.411 -22.591 1.00 43.19 293 ASP A O 1
ATOM 2399 N N . SER A 1 294 ? -33.701 29.816 -20.705 1.00 44.25 294 SER A N 1
ATOM 2400 C CA . SER A 1 294 ? -34.665 29.974 -19.595 1.00 44.25 294 SER A CA 1
ATOM 2401 C C . SER A 1 294 ? -34.134 29.390 -18.272 1.00 44.25 294 SER A C 1
ATOM 2403 O O . SER A 1 294 ? -33.792 28.220 -18.173 1.00 44.25 294 SER A O 1
ATOM 2405 N N . ASN A 1 295 ? -34.088 30.251 -17.249 1.00 49.25 295 ASN A N 1
ATOM 2406 C CA . ASN A 1 295 ? -34.243 29.978 -15.813 1.00 49.25 295 ASN A CA 1
ATOM 2407 C C . ASN A 1 295 ? -33.861 28.584 -15.261 1.00 49.25 295 ASN A C 1
ATOM 2409 O O . ASN A 1 295 ? -34.694 27.684 -15.274 1.00 49.25 295 ASN A O 1
ATOM 2413 N N . SER A 1 296 ? -32.735 28.485 -14.539 1.00 42.44 296 SER A N 1
ATOM 2414 C CA . SER A 1 296 ? -32.772 28.082 -13.118 1.00 42.44 296 SER A CA 1
ATOM 2415 C C . SER A 1 296 ? -31.406 28.164 -12.426 1.00 42.44 296 SER A C 1
ATOM 2417 O O . SER A 1 296 ? -30.406 27.624 -12.886 1.00 42.44 296 SER A O 1
ATOM 2419 N N . ASP A 1 297 ? -31.460 28.820 -11.279 1.00 47.72 297 ASP A N 1
ATOM 2420 C CA . ASP A 1 297 ? -30.551 28.965 -10.147 1.00 47.72 297 ASP A CA 1
ATOM 2421 C C . ASP A 1 297 ? -29.476 27.892 -9.822 1.00 47.72 297 ASP A C 1
ATOM 2423 O O . ASP A 1 297 ? -29.728 26.689 -9.764 1.00 47.72 297 ASP A O 1
ATOM 2427 N N . SER A 1 298 ? -28.339 28.419 -9.348 1.00 52.41 298 SER A N 1
ATOM 2428 C CA . SER A 1 298 ? -27.422 27.866 -8.331 1.00 52.41 298 SER A CA 1
ATOM 2429 C C . SER A 1 298 ? -26.422 26.742 -8.689 1.00 52.41 298 SER A C 1
ATOM 2431 O O . SER A 1 298 ? -26.714 25.551 -8.667 1.00 52.41 298 SER A O 1
ATOM 2433 N N . SER A 1 299 ? -25.150 27.120 -8.880 1.00 44.06 299 SER A N 1
ATOM 2434 C CA . SER A 1 299 ? -24.000 26.747 -8.020 1.00 44.06 299 SER A CA 1
ATOM 2435 C C . SER A 1 299 ? -22.665 26.934 -8.762 1.00 44.06 299 SER A C 1
ATOM 2437 O O . SER A 1 299 ? -22.445 26.441 -9.862 1.00 44.06 299 SER A O 1
ATOM 2439 N N . LEU A 1 300 ? -21.773 27.718 -8.153 1.00 42.12 300 LEU A N 1
ATOM 2440 C CA . LEU A 1 300 ? -20.463 28.095 -8.688 1.00 42.12 300 LEU A CA 1
ATOM 2441 C C . LEU A 1 300 ? -19.493 26.904 -8.680 1.00 42.12 300 LEU A C 1
ATOM 2443 O O . LEU A 1 300 ? -18.938 26.546 -7.641 1.00 42.12 300 LEU A O 1
ATOM 2447 N N . GLU A 1 301 ? -19.247 26.334 -9.855 1.00 43.44 301 GLU A N 1
ATOM 2448 C CA . GLU A 1 301 ? -18.241 25.300 -10.079 1.00 43.44 301 GLU A CA 1
ATOM 2449 C C . GLU A 1 301 ? -16.878 25.954 -10.378 1.00 43.44 301 GLU A C 1
ATOM 2451 O O . GLU A 1 301 ? -16.629 26.521 -11.444 1.00 43.44 301 GLU A O 1
ATOM 2456 N N . ARG A 1 302 ? -15.975 25.932 -9.392 1.00 50.81 302 ARG A N 1
ATOM 2457 C CA . ARG A 1 302 ? -14.632 26.522 -9.497 1.00 50.81 302 ARG A CA 1
ATOM 2458 C C . ARG A 1 302 ? -13.705 25.561 -10.252 1.00 50.81 302 ARG A C 1
ATOM 2460 O O . ARG A 1 302 ? -13.136 24.651 -9.651 1.00 50.81 302 ARG A O 1
ATOM 2467 N N . ARG A 1 303 ? -13.529 25.759 -11.563 1.00 43.09 303 ARG A N 1
ATOM 2468 C CA . ARG A 1 303 ? -12.506 25.053 -12.359 1.00 43.09 303 ARG A CA 1
ATOM 2469 C C . ARG A 1 303 ? -11.109 25.556 -11.986 1.00 43.09 303 ARG A C 1
ATOM 2471 O O . ARG A 1 303 ? -10.831 26.746 -12.095 1.00 43.09 303 ARG A O 1
ATOM 2478 N N . ARG A 1 304 ? -10.235 24.649 -11.540 1.00 50.03 304 ARG A N 1
ATOM 2479 C CA . ARG A 1 304 ? -8.801 24.923 -11.350 1.00 50.03 304 ARG A CA 1
ATOM 2480 C C . ARG A 1 304 ? -8.076 24.793 -12.685 1.00 50.03 304 ARG A C 1
ATOM 2482 O O . ARG A 1 304 ? -8.322 23.847 -13.429 1.00 50.03 304 ARG A O 1
ATOM 2489 N N . ILE A 1 305 ? -7.194 25.745 -12.964 1.00 50.19 305 ILE A N 1
ATOM 2490 C CA . ILE A 1 305 ? -6.385 25.819 -14.183 1.00 50.19 305 ILE A CA 1
ATOM 2491 C C . ILE A 1 305 ? -5.004 25.223 -13.883 1.00 50.19 305 ILE A C 1
ATOM 2493 O O . ILE A 1 305 ? -4.501 25.327 -12.765 1.00 50.19 305 ILE A O 1
ATOM 2497 N N . SER A 1 306 ? -4.394 24.584 -14.879 1.00 45.81 306 SER A N 1
ATOM 2498 C CA . SER A 1 306 ? -3.148 23.804 -14.783 1.00 45.81 306 SER A CA 1
ATOM 2499 C C . SER A 1 306 ? -1.913 24.582 -14.303 1.00 45.81 306 SER A C 1
ATOM 2501 O O . SER A 1 306 ? -0.908 23.964 -13.962 1.00 45.81 306 SER A O 1
ATOM 2503 N N . SER A 1 307 ? -1.977 25.911 -14.214 1.00 50.16 307 SER A N 1
ATOM 2504 C CA . SER A 1 307 ? -0.879 26.767 -13.751 1.00 50.16 307 SER A CA 1
ATOM 2505 C C . SER A 1 307 ? -0.679 26.795 -12.227 1.00 50.16 307 SER A C 1
ATOM 2507 O O . SER A 1 307 ? 0.299 27.370 -11.769 1.00 50.16 307 SER A O 1
ATOM 2509 N N . GLU A 1 308 ? -1.560 26.181 -11.427 1.00 54.44 308 GLU A N 1
ATOM 2510 C CA . GLU A 1 308 ? -1.426 26.117 -9.955 1.00 54.44 308 GLU A CA 1
ATOM 2511 C C . GLU A 1 308 ? -0.654 24.874 -9.447 1.00 54.44 308 GLU A C 1
ATOM 2513 O O . GLU A 1 308 ? -0.505 24.690 -8.241 1.00 54.44 308 GLU A O 1
ATOM 2518 N N . LEU A 1 309 ? -0.171 24.003 -10.346 1.00 49.50 309 LEU A N 1
ATOM 2519 C CA . LEU A 1 309 ? 0.436 22.701 -10.008 1.00 49.50 309 LEU A CA 1
ATOM 2520 C C . LEU A 1 309 ? 1.973 22.660 -10.031 1.00 49.50 309 LEU A C 1
ATOM 2522 O O . LEU A 1 309 ? 2.548 21.636 -9.664 1.00 49.50 309 LEU A O 1
ATOM 2526 N N . CYS A 1 310 ? 2.649 23.747 -10.4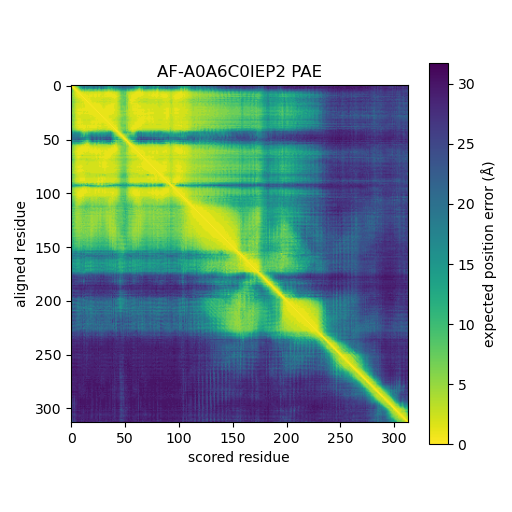03 1.00 43.75 310 CYS A N 1
ATOM 2527 C CA . CYS A 1 310 ? 4.106 23.836 -10.308 1.00 43.75 310 CYS A CA 1
ATOM 2528 C C . CYS A 1 310 ? 4.481 24.754 -9.146 1.00 43.75 310 CYS A C 1
ATOM 2530 O O . CYS A 1 310 ? 4.366 25.974 -9.237 1.00 43.75 310 CYS A O 1
ATOM 2532 N N . GLY A 1 311 ? 4.882 24.138 -8.033 1.00 41.22 311 GLY A N 1
ATOM 2533 C CA . GLY A 1 311 ? 5.472 24.839 -6.903 1.00 41.22 311 GLY A CA 1
ATOM 2534 C C . GLY A 1 311 ? 6.749 25.557 -7.329 1.00 41.22 311 GLY A C 1
ATOM 2535 O O . GLY A 1 311 ? 7.600 24.973 -7.997 1.00 41.22 311 GLY A O 1
ATOM 2536 N N . ASN A 1 312 ? 6.848 26.821 -6.933 1.00 42.12 312 ASN A N 1
ATOM 2537 C CA . ASN A 1 312 ? 8.105 27.549 -6.905 1.00 42.12 312 ASN A CA 1
ATOM 2538 C C . ASN A 1 312 ? 8.934 27.003 -5.732 1.00 42.12 312 ASN A C 1
ATOM 2540 O O . ASN A 1 312 ? 8.504 27.124 -4.580 1.00 42.12 312 ASN A O 1
ATOM 2544 N N . GLU A 1 313 ? 10.080 26.400 -6.040 1.00 43.97 313 GLU A N 1
ATOM 2545 C CA . GLU A 1 313 ? 11.263 26.426 -5.168 1.00 43.97 313 GLU A CA 1
ATOM 2546 C C . GLU A 1 313 ? 12.069 27.698 -5.452 1.00 43.97 313 GLU A C 1
ATOM 2548 O O . GLU A 1 313 ? 12.138 28.099 -6.639 1.00 43.97 313 GLU A O 1
#